Protein AF-A0A8T5LVY0-F1 (afdb_monomer_lite)

Structure (mmCIF, N/CA/C/O backbone):
data_AF-A0A8T5LVY0-F1
#
_entry.id   AF-A0A8T5LVY0-F1
#
loop_
_atom_site.group_PDB
_atom_site.id
_atom_site.type_symbol
_atom_site.label_atom_id
_atom_site.label_alt_id
_atom_site.label_comp_id
_atom_site.label_asym_id
_atom_site.label_entity_id
_atom_site.label_seq_id
_atom_site.pdbx_PDB_ins_code
_atom_site.Cartn_x
_atom_site.Cartn_y
_atom_site.Cartn_z
_atom_site.occupancy
_atom_site.B_iso_or_equiv
_atom_site.auth_seq_id
_atom_site.auth_comp_id
_atom_site.auth_asym_id
_atom_site.auth_atom_id
_atom_site.pdbx_PDB_model_num
ATOM 1 N N . MET A 1 1 ? 8.197 12.091 -23.326 1.00 48.94 1 MET A N 1
ATOM 2 C CA . MET A 1 1 ? 9.365 11.813 -24.187 1.00 48.94 1 MET A CA 1
ATOM 3 C C . MET A 1 1 ? 9.382 10.330 -24.494 1.00 48.94 1 MET A C 1
ATOM 5 O O . MET A 1 1 ? 9.135 9.535 -23.595 1.00 48.94 1 MET A O 1
ATOM 9 N N . VAL A 1 2 ? 9.535 9.962 -25.764 1.00 54.62 2 VAL A N 1
ATOM 10 C CA . VAL A 1 2 ? 9.516 8.562 -26.201 1.00 54.62 2 VAL A CA 1
ATOM 11 C C . VAL A 1 2 ? 10.701 7.846 -25.550 1.00 54.62 2 VAL A C 1
ATOM 13 O O . VAL A 1 2 ? 11.813 8.363 -25.555 1.00 54.62 2 VAL A O 1
ATOM 16 N N . ASN A 1 3 ? 10.465 6.677 -24.950 1.00 76.88 3 ASN A N 1
ATOM 17 C CA . ASN A 1 3 ? 11.538 5.829 -24.436 1.00 76.88 3 ASN A CA 1
ATOM 18 C C . ASN A 1 3 ? 12.373 5.345 -25.629 1.00 76.88 3 ASN A C 1
ATOM 20 O O . ASN A 1 3 ? 12.053 4.323 -26.239 1.00 76.88 3 ASN A O 1
ATOM 24 N N . GLU A 1 4 ? 13.403 6.096 -25.994 1.00 93.38 4 GLU A N 1
ATOM 25 C CA . GLU A 1 4 ? 14.315 5.770 -27.085 1.00 93.38 4 GLU A CA 1
ATOM 26 C C . GLU A 1 4 ? 15.643 5.232 -26.554 1.00 93.38 4 GLU A C 1
ATOM 28 O O . GLU A 1 4 ? 16.028 5.399 -25.388 1.00 93.38 4 GLU A O 1
ATOM 33 N N . ARG A 1 5 ? 16.327 4.505 -27.432 1.00 94.44 5 ARG A N 1
ATOM 34 C CA . ARG A 1 5 ? 17.647 3.937 -27.207 1.00 94.44 5 ARG A CA 1
ATOM 35 C C . ARG A 1 5 ? 18.651 4.624 -28.113 1.00 94.44 5 ARG A C 1
ATOM 37 O O . ARG A 1 5 ? 18.395 4.759 -29.306 1.00 94.44 5 ARG A O 1
ATOM 44 N N . VAL A 1 6 ? 19.794 4.985 -27.547 1.00 96.88 6 VAL A N 1
ATOM 45 C CA . VAL A 1 6 ? 20.856 5.719 -28.233 1.00 96.88 6 VAL A CA 1
ATOM 46 C C . VAL A 1 6 ? 21.990 4.762 -28.583 1.00 96.88 6 VAL A C 1
ATOM 48 O O . VAL A 1 6 ? 22.507 4.042 -27.721 1.00 96.88 6 VAL A O 1
ATOM 51 N N . GLY A 1 7 ? 22.350 4.730 -29.862 1.00 96.31 7 GLY A N 1
ATOM 52 C CA . GLY A 1 7 ? 23.531 4.053 -30.388 1.00 96.31 7 GLY A CA 1
ATOM 53 C C . GLY A 1 7 ? 24.488 5.039 -31.035 1.00 96.31 7 GLY A C 1
ATOM 54 O O . GLY A 1 7 ? 24.095 6.143 -31.384 1.00 96.31 7 GLY A O 1
ATOM 55 N N . PHE A 1 8 ? 25.738 4.636 -31.222 1.00 97.75 8 PHE A N 1
ATOM 56 C CA . PHE A 1 8 ? 26.755 5.456 -31.881 1.00 97.75 8 PHE A CA 1
ATOM 57 C C . PHE A 1 8 ? 26.931 4.997 -33.321 1.00 97.75 8 PHE A C 1
ATOM 59 O O . PHE A 1 8 ? 26.943 3.791 -33.576 1.00 97.75 8 PHE A O 1
ATOM 66 N N . LYS A 1 9 ? 27.071 5.947 -34.250 1.00 97.00 9 LYS A N 1
ATOM 67 C CA . LYS A 1 9 ? 27.267 5.653 -35.679 1.00 97.00 9 LYS A CA 1
ATOM 68 C C . LYS A 1 9 ? 28.563 4.881 -35.943 1.00 97.00 9 LYS A C 1
ATOM 70 O O . LYS A 1 9 ? 28.602 4.096 -36.881 1.00 97.00 9 LYS A O 1
ATOM 75 N N . ASP A 1 10 ? 29.574 5.078 -35.098 1.00 96.25 10 ASP A N 1
ATOM 76 C CA . ASP A 1 10 ? 30.892 4.468 -35.231 1.00 96.25 10 ASP A CA 1
ATOM 77 C C . ASP A 1 10 ? 31.448 3.977 -33.879 1.00 96.25 10 ASP A C 1
ATOM 79 O O . ASP A 1 10 ? 31.100 4.495 -32.810 1.00 96.25 10 ASP A O 1
ATOM 83 N N . ALA A 1 11 ? 32.302 2.948 -33.919 1.00 96.75 11 ALA A N 1
ATOM 84 C CA . ALA A 1 11 ? 32.909 2.359 -32.728 1.00 96.75 11 ALA A CA 1
ATOM 85 C C . ALA A 1 11 ? 33.950 3.281 -32.069 1.00 96.75 11 ALA A C 1
ATOM 87 O O . ALA A 1 11 ? 33.992 3.337 -30.840 1.00 96.75 11 ALA A O 1
ATOM 88 N N . SER A 1 12 ? 34.726 4.031 -32.856 1.00 97.19 12 SER A N 1
ATOM 89 C CA . SER A 1 12 ? 35.713 4.989 -32.345 1.00 97.19 12 SER A CA 1
ATOM 90 C C . SER A 1 12 ? 35.034 6.147 -31.611 1.00 97.19 12 SER A C 1
ATOM 92 O O . SER A 1 12 ? 35.446 6.503 -30.513 1.00 97.19 12 SER A O 1
ATOM 94 N N . VAL A 1 13 ? 33.913 6.655 -32.138 1.00 97.31 13 VAL A N 1
ATOM 95 C CA . VAL A 1 13 ? 33.103 7.694 -31.475 1.00 97.31 13 VAL A CA 1
ATOM 96 C C . VAL A 1 13 ? 32.563 7.189 -30.137 1.00 97.31 13 VAL A C 1
ATOM 98 O O . VAL A 1 13 ? 32.572 7.911 -29.143 1.00 97.31 13 VAL A O 1
ATOM 101 N N . ARG A 1 14 ? 32.088 5.940 -30.092 1.00 97.94 14 ARG A N 1
ATOM 102 C CA . ARG A 1 14 ? 31.602 5.319 -28.853 1.00 97.94 14 ARG A CA 1
ATOM 103 C C . ARG A 1 14 ? 32.710 5.204 -27.809 1.00 97.94 14 ARG A C 1
ATOM 105 O O . ARG A 1 14 ? 32.470 5.460 -26.631 1.00 97.94 14 ARG A O 1
ATOM 112 N N . GLU A 1 15 ? 33.897 4.783 -28.228 1.00 97.50 15 GLU A N 1
ATOM 113 C CA . GLU A 1 15 ? 35.061 4.684 -27.355 1.00 97.50 15 GLU A CA 1
ATOM 114 C C . GLU A 1 15 ? 35.494 6.065 -26.840 1.00 97.50 15 GLU A C 1
ATOM 116 O O . GLU A 1 15 ? 35.649 6.228 -25.626 1.00 97.50 15 GLU A O 1
ATOM 121 N N . ASP A 1 16 ? 35.582 7.071 -27.720 1.00 97.56 16 ASP A N 1
ATOM 122 C CA . ASP A 1 16 ? 35.878 8.463 -27.350 1.00 97.56 16 ASP A CA 1
ATOM 123 C C . ASP A 1 16 ? 34.857 9.003 -26.344 1.00 97.56 16 ASP A C 1
ATOM 125 O O . ASP A 1 16 ? 35.234 9.586 -25.327 1.00 97.56 16 ASP A O 1
ATOM 129 N N . PHE A 1 17 ? 33.566 8.736 -26.561 1.00 97.81 17 PHE A N 1
ATOM 130 C CA . PHE A 1 17 ? 32.496 9.134 -25.648 1.00 97.81 17 PHE A CA 1
ATOM 131 C C . PHE A 1 17 ? 32.722 8.600 -24.230 1.00 97.81 17 PHE A C 1
ATOM 133 O O . PHE A 1 17 ? 32.738 9.371 -23.269 1.00 97.81 17 PHE A O 1
ATOM 140 N N . PHE A 1 18 ? 32.932 7.288 -24.072 1.00 96.94 18 PHE A N 1
ATOM 141 C CA . PHE A 1 18 ? 33.111 6.694 -22.743 1.00 96.94 18 PHE A CA 1
ATOM 142 C C . PHE A 1 18 ? 34.443 7.080 -22.096 1.00 96.94 18 PHE A C 1
ATOM 144 O O . PHE A 1 18 ? 34.485 7.292 -20.882 1.00 96.94 18 PHE A O 1
ATOM 151 N N . ASN A 1 19 ? 35.523 7.186 -22.871 1.00 95.56 19 ASN A N 1
ATOM 152 C CA . ASN A 1 19 ? 36.831 7.582 -22.353 1.00 95.56 19 ASN A CA 1
ATOM 153 C C . ASN A 1 19 ? 36.839 9.050 -21.913 1.00 95.56 19 ASN A C 1
ATOM 155 O O . ASN A 1 19 ? 37.296 9.345 -20.806 1.00 95.56 19 ASN A O 1
ATOM 159 N N . THR A 1 20 ? 36.255 9.946 -22.712 1.00 95.69 20 THR A N 1
ATOM 160 C CA . THR A 1 20 ? 36.099 11.359 -22.349 1.00 95.69 20 THR A CA 1
ATOM 161 C C . THR A 1 20 ? 35.213 11.492 -21.107 1.00 95.69 20 THR A C 1
ATOM 163 O O . THR A 1 20 ? 35.583 12.182 -20.158 1.00 95.69 20 THR A O 1
ATOM 166 N N . ALA A 1 21 ? 34.084 10.773 -21.046 1.00 94.44 21 ALA A N 1
ATOM 167 C CA . ALA A 1 21 ? 33.198 10.806 -19.879 1.00 94.44 21 ALA A CA 1
ATOM 168 C C . ALA A 1 21 ? 33.911 10.335 -18.600 1.00 94.44 21 ALA A C 1
ATOM 170 O O . ALA A 1 21 ? 33.765 10.932 -17.534 1.00 94.44 21 ALA A O 1
ATOM 171 N N . LYS A 1 22 ? 34.727 9.279 -18.704 1.00 94.44 22 LYS A N 1
ATOM 172 C CA . LYS A 1 22 ? 35.540 8.780 -17.591 1.00 94.44 22 LYS A CA 1
ATOM 173 C C . LYS A 1 22 ? 36.557 9.816 -17.118 1.00 94.44 22 LYS A C 1
ATOM 175 O O . LYS A 1 22 ? 36.684 10.020 -15.911 1.00 94.44 22 LYS A O 1
ATOM 180 N N . GLN A 1 23 ? 37.274 10.462 -18.035 1.00 93.06 23 GLN A N 1
ATOM 181 C CA . GLN A 1 23 ? 38.256 11.491 -17.687 1.00 93.06 23 GLN A CA 1
ATOM 182 C C . GLN A 1 23 ? 37.597 12.663 -16.951 1.00 93.06 23 GLN A C 1
ATOM 184 O O . GLN A 1 23 ? 38.072 13.053 -15.886 1.00 93.06 23 GLN A O 1
ATOM 189 N N . LEU A 1 24 ? 36.458 13.146 -17.453 1.00 89.50 24 LEU A N 1
ATOM 190 C CA . LEU A 1 24 ? 35.712 14.253 -16.847 1.00 89.50 24 LEU A CA 1
ATOM 191 C C . LEU A 1 24 ? 35.074 13.891 -15.501 1.00 89.50 24 LEU A C 1
ATOM 193 O O . LEU A 1 24 ? 34.920 14.756 -14.647 1.00 89.50 24 LEU A O 1
ATOM 197 N N . SER A 1 25 ? 34.807 12.608 -15.247 1.00 83.88 25 SER A N 1
ATOM 198 C CA . SER A 1 25 ? 34.397 12.113 -13.923 1.00 83.88 25 SER A CA 1
ATOM 199 C C . SER A 1 25 ? 35.542 12.053 -12.886 1.00 83.88 25 SER A C 1
ATOM 201 O O . SER A 1 25 ? 35.483 11.273 -11.936 1.00 83.88 25 SER A O 1
ATOM 203 N N . GLY A 1 26 ? 36.604 12.848 -13.072 1.00 80.19 26 GLY A N 1
ATOM 204 C CA . GLY A 1 26 ? 37.764 12.937 -12.176 1.00 80.19 26 GLY A CA 1
ATOM 205 C C . GLY A 1 26 ? 38.846 11.883 -12.427 1.00 80.19 26 GLY A C 1
ATOM 206 O O . GLY A 1 26 ? 39.550 11.498 -11.497 1.00 80.19 26 GLY A O 1
ATOM 207 N N . GLY A 1 27 ? 38.945 11.349 -13.652 1.00 69.12 27 GLY A N 1
ATOM 208 C CA . GLY A 1 27 ? 39.929 10.317 -14.018 1.00 69.12 27 GLY A CA 1
ATOM 209 C C . GLY A 1 27 ? 39.764 8.991 -13.266 1.00 69.12 27 GLY A C 1
ATOM 210 O O . GLY A 1 27 ? 40.648 8.132 -13.291 1.00 69.12 27 GLY A O 1
ATOM 211 N N . ALA A 1 28 ? 38.638 8.815 -12.578 1.00 67.75 28 ALA A N 1
ATOM 212 C CA . ALA A 1 28 ? 38.457 7.732 -11.640 1.00 67.75 28 ALA A CA 1
ATOM 213 C C . ALA A 1 28 ? 38.399 6.367 -12.351 1.00 67.75 28 ALA A C 1
ATOM 215 O O . ALA A 1 28 ? 38.004 6.232 -13.516 1.00 67.75 28 ALA A O 1
ATOM 216 N N . ALA A 1 29 ? 38.794 5.308 -11.639 1.00 89.62 29 ALA A N 1
ATOM 217 C CA . ALA A 1 29 ? 38.657 3.941 -12.132 1.00 89.62 29 ALA A CA 1
ATOM 218 C C . ALA A 1 29 ? 37.211 3.681 -12.597 1.00 89.62 29 ALA A C 1
ATOM 220 O O . ALA A 1 29 ? 36.264 4.212 -12.017 1.00 89.62 29 ALA A O 1
ATOM 221 N N . TRP A 1 30 ? 37.004 2.783 -13.571 1.00 91.94 30 TRP A N 1
ATOM 222 C CA . TRP A 1 30 ? 35.665 2.429 -14.084 1.00 91.94 30 TRP A CA 1
ATOM 223 C C . TRP A 1 30 ? 34.658 2.029 -12.988 1.00 91.94 30 TRP A C 1
ATOM 225 O O . TRP A 1 30 ? 33.452 2.024 -13.211 1.00 91.94 30 TRP A O 1
ATOM 235 N N . LYS A 1 31 ? 35.126 1.669 -11.787 1.00 91.94 31 LYS A N 1
ATOM 236 C CA . LYS A 1 31 ? 34.291 1.460 -10.597 1.00 91.94 31 LYS A CA 1
ATOM 237 C C . LYS A 1 31 ? 33.572 2.737 -10.136 1.00 91.94 31 LYS A C 1
ATOM 239 O O . LYS A 1 31 ? 32.383 2.662 -9.853 1.00 91.94 31 LYS A O 1
ATOM 244 N N . ALA A 1 32 ? 34.264 3.869 -10.077 1.00 89.81 32 ALA A N 1
ATOM 245 C CA . ALA A 1 32 ? 33.698 5.145 -9.647 1.00 89.81 32 ALA A CA 1
ATOM 246 C C . ALA A 1 32 ? 32.751 5.725 -10.703 1.00 89.81 32 ALA A C 1
ATOM 248 O O . ALA A 1 32 ? 31.635 6.094 -10.361 1.00 89.81 32 ALA A O 1
ATOM 249 N N . PHE A 1 33 ? 33.133 5.673 -11.986 1.00 92.81 33 PHE A N 1
ATOM 250 C CA . PHE A 1 33 ? 32.250 6.040 -13.102 1.00 92.81 33 PHE A CA 1
ATOM 251 C C . PHE A 1 33 ? 30.903 5.302 -13.019 1.00 92.81 33 PHE A C 1
ATOM 253 O O . PHE A 1 33 ? 29.831 5.893 -13.076 1.00 92.81 33 PHE A O 1
ATOM 260 N N . ARG A 1 34 ? 30.945 3.984 -12.799 1.00 93.88 34 ARG A N 1
ATOM 261 C CA . ARG A 1 34 ? 29.739 3.162 -12.635 1.00 93.88 34 ARG A CA 1
ATOM 262 C C . ARG A 1 34 ? 28.883 3.563 -11.442 1.00 93.88 34 ARG A C 1
ATOM 264 O O . ARG A 1 34 ? 27.663 3.554 -11.567 1.00 93.88 34 ARG A O 1
ATOM 271 N N . ALA A 1 35 ? 29.509 3.874 -10.308 1.00 91.69 35 ALA A N 1
ATOM 272 C CA . ALA A 1 35 ? 28.798 4.327 -9.119 1.00 91.69 35 ALA A CA 1
ATOM 273 C C . ALA A 1 35 ? 28.111 5.678 -9.365 1.00 91.69 35 ALA A C 1
ATOM 275 O O . ALA A 1 35 ? 26.948 5.825 -9.005 1.00 91.69 35 ALA A O 1
ATOM 276 N N . LEU A 1 36 ? 28.794 6.603 -10.049 1.00 93.12 36 LEU A N 1
ATOM 277 C CA . LEU A 1 36 ? 28.279 7.932 -10.377 1.00 93.12 36 LEU A CA 1
ATOM 278 C C . LEU A 1 36 ? 26.995 7.873 -11.218 1.00 93.12 36 LEU A C 1
ATOM 280 O O . LEU A 1 36 ? 26.046 8.591 -10.934 1.00 93.12 36 LEU A O 1
ATOM 284 N N . PHE A 1 37 ? 26.941 6.977 -12.208 1.00 91.69 37 PHE A N 1
ATOM 285 C CA . PHE A 1 37 ? 25.791 6.844 -13.116 1.00 91.69 37 PHE A CA 1
ATOM 286 C C . PHE A 1 37 ? 24.835 5.690 -12.764 1.00 91.69 37 PHE A C 1
ATOM 288 O O . PHE A 1 37 ? 23.939 5.360 -13.543 1.00 91.69 37 PHE A O 1
ATOM 295 N N . GLY A 1 38 ? 25.042 5.006 -11.632 1.00 93.81 38 GLY A N 1
ATOM 296 C CA . GLY A 1 38 ? 24.227 3.850 -11.240 1.00 93.81 38 GLY A CA 1
ATOM 297 C C . GLY A 1 38 ? 24.233 2.701 -12.266 1.00 93.81 38 GLY A C 1
ATOM 298 O O . GLY A 1 38 ? 23.213 2.041 -12.474 1.00 93.81 38 GLY A O 1
ATOM 299 N N . ILE A 1 39 ? 25.363 2.459 -12.946 1.00 94.75 39 ILE A N 1
ATOM 300 C CA . ILE A 1 39 ? 25.488 1.447 -14.011 1.00 94.75 39 ILE A CA 1
ATOM 301 C C . ILE A 1 39 ? 26.217 0.199 -13.491 1.00 94.75 39 ILE A C 1
ATOM 303 O O . ILE A 1 39 ? 27.347 0.258 -13.011 1.00 94.75 39 ILE A O 1
ATOM 307 N N . GLY A 1 40 ? 25.606 -0.980 -13.640 1.00 96.00 40 GLY A N 1
ATOM 308 C CA . GLY A 1 40 ? 26.257 -2.259 -13.319 1.00 96.00 40 GLY A CA 1
ATOM 309 C C . GLY A 1 40 ? 27.495 -2.543 -14.189 1.00 96.00 40 GLY A C 1
ATOM 310 O O . GLY A 1 40 ? 27.576 -2.085 -15.325 1.00 96.00 40 GLY A O 1
ATOM 311 N N . LYS A 1 41 ? 28.458 -3.334 -13.679 1.00 95.56 41 LYS A N 1
ATOM 312 C CA . LYS A 1 41 ? 29.717 -3.667 -14.395 1.00 95.56 41 LYS A CA 1
ATOM 313 C C . LYS A 1 41 ? 29.465 -4.206 -15.803 1.00 95.56 41 LYS A C 1
ATOM 315 O O . LYS A 1 41 ? 29.894 -3.604 -16.779 1.00 95.56 41 LYS A O 1
ATOM 320 N N . SER A 1 42 ? 28.719 -5.305 -15.873 1.00 95.75 42 SER A N 1
ATOM 321 C CA . SER A 1 42 ? 28.399 -6.001 -17.118 1.00 95.75 42 SER A CA 1
ATOM 322 C C . SER A 1 42 ? 27.622 -5.114 -18.083 1.00 95.75 42 SER A C 1
ATOM 324 O O . SER A 1 42 ? 27.820 -5.174 -19.291 1.00 95.75 42 SER A O 1
ATOM 326 N N . GLN A 1 43 ? 26.743 -4.259 -17.559 1.00 95.75 43 GLN A N 1
ATOM 327 C CA . GLN A 1 43 ? 25.959 -3.353 -18.383 1.00 95.75 43 GLN A CA 1
ATOM 328 C C . GLN A 1 43 ? 26.841 -2.287 -19.041 1.00 95.75 43 GLN A C 1
ATOM 330 O O . GLN A 1 43 ? 26.675 -2.030 -20.231 1.00 95.75 43 GLN A O 1
ATOM 335 N N . LEU A 1 44 ? 27.789 -1.707 -18.296 1.00 96.06 44 LEU A N 1
ATOM 336 C CA . LEU A 1 44 ? 28.747 -0.752 -18.850 1.00 96.06 44 LEU A CA 1
ATOM 337 C C . LEU A 1 44 ? 29.623 -1.404 -19.924 1.00 96.06 44 LEU A C 1
ATOM 339 O O . LEU A 1 44 ? 29.724 -0.861 -21.017 1.00 96.06 44 LEU A O 1
ATOM 343 N N . GLU A 1 45 ? 30.185 -2.583 -19.652 1.00 96.44 45 GLU A N 1
ATOM 344 C CA . GLU A 1 45 ? 31.006 -3.320 -20.625 1.00 96.44 45 GLU A CA 1
ATOM 345 C C . GLU A 1 45 ? 30.229 -3.577 -21.923 1.00 96.44 45 GLU A C 1
ATOM 347 O O . GLU A 1 45 ? 30.739 -3.372 -23.023 1.00 96.44 45 GLU A O 1
ATOM 352 N N . ARG A 1 46 ? 28.947 -3.948 -21.821 1.00 96.56 46 ARG A N 1
ATOM 353 C CA . ARG A 1 46 ? 28.096 -4.122 -23.003 1.00 96.56 46 ARG A CA 1
ATOM 354 C C . ARG A 1 46 ? 27.822 -2.814 -23.742 1.00 96.56 46 ARG A C 1
ATOM 356 O O . ARG A 1 46 ? 27.656 -2.872 -24.957 1.00 96.56 46 ARG A O 1
ATOM 363 N N . TYR A 1 47 ? 27.742 -1.672 -23.060 1.00 96.50 47 TYR A N 1
ATOM 364 C CA . TYR A 1 47 ? 27.645 -0.375 -23.733 1.00 96.50 47 TYR A CA 1
ATOM 365 C C . TYR A 1 47 ? 28.943 -0.031 -24.463 1.00 96.50 47 TYR A C 1
ATOM 367 O O . TYR A 1 47 ? 28.900 0.297 -25.644 1.00 96.50 47 TYR A O 1
ATOM 375 N N . GLN A 1 48 ? 30.091 -0.178 -23.803 1.00 96.06 48 GLN A N 1
ATOM 376 C CA . GLN A 1 48 ? 31.407 0.122 -24.377 1.00 96.06 48 GLN A CA 1
ATOM 377 C C . GLN A 1 48 ? 31.719 -0.747 -25.598 1.00 96.06 48 GLN A C 1
ATOM 379 O O . GLN A 1 48 ? 32.227 -0.256 -26.604 1.00 96.06 48 GLN A O 1
ATOM 384 N N . ASN A 1 49 ? 31.317 -2.016 -25.553 1.00 95.94 49 ASN A N 1
ATOM 385 C CA . ASN A 1 49 ? 31.502 -2.958 -26.654 1.00 95.94 49 ASN A CA 1
ATOM 386 C C . ASN A 1 49 ? 30.419 -2.841 -27.742 1.00 95.94 49 ASN A C 1
ATOM 388 O O . ASN A 1 49 ? 30.485 -3.538 -28.750 1.00 95.94 49 ASN A O 1
ATOM 392 N N . GLY A 1 50 ? 29.407 -1.982 -27.566 1.00 93.62 50 GLY A N 1
ATOM 393 C CA . GLY A 1 50 ? 28.303 -1.834 -28.521 1.00 93.62 50 GLY A CA 1
ATOM 394 C C . GLY A 1 50 ? 27.320 -3.004 -28.547 1.00 93.62 50 GLY A C 1
ATOM 395 O O . GLY A 1 50 ? 26.456 -3.067 -29.417 1.00 93.62 50 GLY A O 1
ATOM 396 N N . CYS A 1 51 ? 27.410 -3.922 -27.584 1.00 92.12 51 CYS A N 1
ATOM 397 C CA . CYS A 1 51 ? 26.511 -5.068 -27.451 1.00 92.12 51 CYS A CA 1
ATOM 398 C C . CYS A 1 51 ? 25.098 -4.667 -26.996 1.00 92.12 51 CYS A C 1
ATOM 400 O O . CYS A 1 51 ? 24.177 -5.488 -27.033 1.00 92.12 51 CYS A O 1
ATOM 402 N N . CYS A 1 52 ? 24.915 -3.445 -26.490 1.00 92.12 52 CYS A N 1
ATOM 403 C CA . CYS A 1 52 ? 23.598 -2.863 -26.247 1.00 92.12 52 CYS A CA 1
ATOM 404 C C . CYS A 1 52 ? 23.612 -1.332 -26.355 1.00 92.12 52 CYS A C 1
ATOM 406 O O . CYS A 1 52 ? 24.659 -0.698 -26.269 1.00 92.12 52 CYS A O 1
ATOM 408 N N . LEU A 1 53 ? 22.422 -0.762 -26.541 1.00 95.12 53 LEU A N 1
ATOM 409 C CA . LEU A 1 53 ? 22.192 0.673 -26.704 1.00 95.12 53 LEU A CA 1
ATOM 410 C C . LEU A 1 53 ? 21.872 1.339 -25.355 1.00 95.12 53 LEU A C 1
ATOM 412 O O . LEU A 1 53 ? 21.205 0.737 -24.505 1.00 95.12 53 LEU A O 1
ATOM 416 N N . LEU A 1 54 ? 22.300 2.588 -25.171 1.00 94.88 54 LEU A N 1
ATOM 417 C CA . LEU A 1 54 ? 22.003 3.399 -23.983 1.00 94.88 54 LEU A CA 1
ATOM 418 C C . LEU A 1 54 ? 20.511 3.769 -23.937 1.00 94.88 54 LEU A C 1
ATOM 420 O O . LEU A 1 54 ? 19.851 3.797 -24.971 1.00 94.88 54 LEU A O 1
ATOM 424 N N . SER A 1 55 ? 19.943 4.042 -22.758 1.00 93.56 55 SER A N 1
ATOM 425 C CA . SER A 1 55 ? 18.692 4.823 -22.701 1.00 93.56 55 SER A CA 1
ATOM 426 C C . SER A 1 55 ? 18.992 6.291 -22.998 1.00 93.56 55 SER A C 1
ATOM 428 O O . SER A 1 55 ? 20.084 6.750 -22.670 1.00 93.56 55 SER A O 1
ATOM 430 N N . CYS A 1 56 ? 18.021 7.015 -23.563 1.00 93.69 56 CYS A N 1
ATOM 431 C CA . CYS A 1 56 ? 18.136 8.462 -23.782 1.00 93.69 56 CYS A CA 1
ATOM 432 C C . CYS A 1 56 ? 18.525 9.199 -22.492 1.00 93.69 56 CYS A C 1
ATOM 434 O O . CYS A 1 56 ? 19.537 9.883 -22.463 1.00 93.69 56 CYS A O 1
ATOM 436 N N . GLU A 1 57 ? 17.831 8.905 -21.389 1.00 93.25 57 GLU A N 1
ATOM 437 C CA . GLU A 1 57 ? 18.120 9.472 -20.065 1.00 93.25 57 GLU A CA 1
ATOM 438 C C . GLU A 1 57 ? 19.583 9.269 -19.631 1.00 93.25 57 GLU A C 1
ATOM 440 O O . GLU A 1 57 ? 20.240 10.201 -19.184 1.00 93.25 57 GLU A O 1
ATOM 445 N N . ARG A 1 58 ? 20.134 8.058 -19.798 1.00 94.94 58 ARG A N 1
ATOM 446 C CA . ARG A 1 58 ? 21.533 7.784 -19.427 1.00 94.94 58 ARG A CA 1
ATOM 447 C C . ARG A 1 58 ? 22.513 8.478 -20.356 1.00 94.94 58 ARG A C 1
ATOM 449 O O . ARG A 1 58 ? 23.575 8.898 -19.910 1.00 94.94 58 ARG A O 1
ATOM 456 N N . PHE A 1 59 ? 22.189 8.540 -21.644 1.00 96.56 59 PHE A N 1
ATOM 457 C CA . PHE A 1 59 ? 23.006 9.260 -22.607 1.00 96.56 59 PHE A CA 1
ATOM 458 C C . PHE A 1 59 ? 23.073 10.741 -22.228 1.00 96.56 59 PHE A C 1
ATOM 460 O O . PHE A 1 59 ? 24.173 11.254 -22.083 1.00 96.56 59 PHE A O 1
ATOM 467 N N . GLU A 1 60 ? 21.934 11.379 -21.956 1.00 95.44 60 GLU A N 1
ATOM 468 C CA . GLU A 1 60 ? 21.834 12.779 -21.526 1.00 95.44 60 GLU A CA 1
ATOM 469 C C . GLU A 1 60 ? 22.547 13.043 -20.192 1.00 95.44 60 GLU A C 1
ATOM 471 O O . GLU A 1 60 ? 23.298 14.010 -20.087 1.00 95.44 60 GLU A O 1
ATOM 476 N N . GLN A 1 61 ? 22.390 12.154 -19.204 1.00 94.75 61 GLN A N 1
ATOM 477 C CA . GLN A 1 61 ? 23.093 12.237 -17.916 1.00 94.75 61 GLN A CA 1
ATOM 478 C C . GLN A 1 61 ? 24.614 12.207 -18.071 1.00 94.75 61 GLN A C 1
ATOM 480 O O . GLN A 1 61 ? 25.317 12.914 -17.360 1.00 94.75 61 GLN A O 1
ATOM 485 N N . ILE A 1 62 ? 25.144 11.372 -18.968 1.00 95.88 62 ILE A N 1
ATOM 486 C CA . ILE A 1 62 ? 26.585 11.353 -19.245 1.00 95.88 62 ILE A CA 1
ATOM 487 C C . ILE A 1 62 ? 26.968 12.596 -20.056 1.00 95.88 62 ILE A C 1
ATOM 489 O O . ILE A 1 62 ? 28.000 13.213 -19.797 1.00 95.88 62 ILE A O 1
ATOM 493 N N . LEU A 1 63 ? 26.123 12.982 -21.015 1.00 96.06 63 LEU A N 1
ATOM 494 C CA . LEU A 1 63 ? 26.374 14.086 -21.928 1.00 96.06 63 LEU A CA 1
ATOM 495 C C . LEU A 1 63 ? 26.506 15.431 -21.195 1.00 96.06 63 LEU A C 1
ATOM 497 O O . LEU A 1 63 ? 27.325 16.260 -21.587 1.00 96.06 63 LEU A O 1
ATOM 501 N N . SER A 1 64 ? 25.768 15.624 -20.098 1.00 94.94 64 SER A N 1
ATOM 502 C CA . SER A 1 64 ? 25.797 16.854 -19.297 1.00 94.94 64 SER A CA 1
ATOM 503 C C . SER A 1 64 ? 27.155 17.158 -18.655 1.00 94.94 64 SER A C 1
ATOM 505 O O . SER A 1 64 ? 27.363 18.274 -18.189 1.00 94.94 64 SER A O 1
ATOM 507 N N . PHE A 1 65 ? 28.080 16.192 -18.618 1.00 93.00 65 PHE A N 1
ATOM 508 C CA . PHE A 1 65 ? 29.445 16.404 -18.129 1.00 93.00 65 PHE A CA 1
ATOM 509 C C . PHE A 1 65 ? 30.379 16.996 -19.192 1.00 93.00 65 PHE A C 1
ATOM 511 O O . PHE A 1 65 ? 31.461 17.466 -18.847 1.00 93.00 65 PHE A O 1
ATOM 518 N N . PHE A 1 66 ? 30.002 16.977 -20.473 1.00 95.44 66 PHE A N 1
ATOM 519 C CA . PHE A 1 66 ? 30.838 17.513 -21.546 1.00 95.44 66 PHE A CA 1
ATOM 520 C C . PHE A 1 66 ? 30.652 19.019 -21.743 1.00 95.44 66 PHE A C 1
ATOM 522 O O . PHE A 1 66 ? 29.596 19.578 -21.452 1.00 95.44 66 PHE A O 1
ATOM 529 N N . SER A 1 67 ? 31.663 19.661 -22.336 1.00 96.25 67 SER A N 1
ATOM 530 C CA . SER A 1 67 ? 31.548 21.021 -22.872 1.00 96.25 67 SER A CA 1
ATOM 531 C C . SER A 1 67 ? 30.560 21.079 -24.041 1.00 96.25 67 SER A C 1
ATOM 533 O O . SER A 1 67 ? 30.390 20.089 -24.753 1.00 96.25 67 SER A O 1
ATOM 535 N N . ALA A 1 68 ? 29.963 22.248 -24.295 1.00 96.62 68 ALA A N 1
ATOM 536 C CA . ALA A 1 68 ? 28.966 22.438 -25.357 1.00 96.62 68 ALA A CA 1
ATOM 537 C C . ALA A 1 68 ? 29.424 21.899 -26.729 1.00 96.62 68 ALA A C 1
ATOM 539 O O . ALA A 1 68 ? 28.682 21.183 -27.394 1.00 96.62 68 ALA A O 1
ATOM 540 N N . GLN A 1 69 ? 30.686 22.141 -27.100 1.00 96.75 69 GLN A N 1
ATOM 541 C CA . GLN A 1 69 ? 31.262 21.646 -28.354 1.00 96.75 69 GLN A CA 1
ATOM 542 C C . GLN A 1 69 ? 31.286 20.108 -28.430 1.00 96.75 69 GLN A C 1
ATOM 544 O O . GLN A 1 69 ? 30.968 19.517 -29.462 1.00 96.75 69 GLN A O 1
ATOM 549 N N . LYS A 1 70 ? 31.658 19.435 -27.334 1.00 96.75 70 LYS A N 1
ATOM 550 C CA . LYS A 1 70 ? 31.667 17.966 -27.265 1.00 96.75 70 LYS A CA 1
ATOM 551 C C . LYS A 1 70 ? 30.246 17.402 -27.208 1.00 96.75 70 LYS A C 1
ATOM 553 O O . LYS A 1 70 ? 30.002 16.355 -27.804 1.00 96.75 70 LYS A O 1
ATOM 558 N N . GLN A 1 71 ? 29.311 18.092 -26.549 1.00 97.25 71 GLN A N 1
ATOM 559 C CA . GLN A 1 71 ? 27.899 17.703 -26.548 1.00 97.25 71 GLN A CA 1
ATOM 560 C C . GLN A 1 71 ? 27.341 17.667 -27.974 1.00 97.25 71 GLN A C 1
ATOM 562 O O . GLN A 1 71 ? 26.814 16.636 -28.391 1.00 97.25 71 GLN A O 1
ATOM 567 N N . GLU A 1 72 ? 27.535 18.743 -28.739 1.00 96.75 72 GLU A N 1
ATOM 568 C CA . GLU A 1 72 ? 27.096 18.841 -30.134 1.00 96.75 72 GLU A CA 1
ATOM 569 C C . GLU A 1 72 ? 27.736 17.752 -31.009 1.00 96.75 72 GLU A C 1
ATOM 571 O O . GLU A 1 72 ? 27.045 17.050 -31.752 1.00 96.75 72 GLU A O 1
ATOM 576 N N . HIS A 1 73 ? 29.050 17.542 -30.870 1.00 97.31 73 HIS A N 1
ATOM 577 C CA . HIS A 1 73 ? 29.764 16.492 -31.596 1.00 97.31 73 HIS A CA 1
ATOM 578 C C . HIS A 1 73 ? 29.148 15.101 -31.367 1.00 97.31 73 HIS A C 1
ATOM 580 O O . HIS A 1 73 ? 28.871 14.373 -32.327 1.00 97.31 73 HIS A O 1
ATOM 586 N N . PHE A 1 74 ? 28.905 14.723 -30.108 1.00 97.62 74 PHE A N 1
ATOM 587 C CA . PHE A 1 74 ? 28.345 13.410 -29.794 1.00 97.62 74 PHE A CA 1
ATOM 588 C C . PHE A 1 74 ? 26.871 13.293 -30.186 1.00 97.62 74 PHE A C 1
ATOM 590 O O . PHE A 1 74 ? 26.481 12.247 -30.701 1.00 97.62 74 PHE A O 1
ATOM 597 N N . GLN A 1 75 ? 26.066 14.347 -30.031 1.00 96.44 75 GLN A N 1
ATOM 598 C CA . GLN A 1 75 ? 24.670 14.363 -30.491 1.00 96.44 75 GLN A CA 1
ATOM 599 C C . GLN A 1 75 ? 24.560 14.141 -32.005 1.00 96.44 75 GLN A C 1
ATOM 601 O O . GLN A 1 75 ? 23.732 13.352 -32.460 1.00 96.44 75 GLN A O 1
ATOM 606 N N . ASN A 1 76 ? 25.454 14.742 -32.789 1.00 97.38 76 ASN A N 1
ATOM 607 C CA . ASN A 1 76 ? 25.496 14.543 -34.239 1.00 97.38 76 ASN A CA 1
ATOM 608 C C . ASN A 1 76 ? 26.028 13.157 -34.649 1.00 97.38 76 ASN A C 1
ATOM 610 O O . ASN A 1 76 ? 25.833 12.719 -35.790 1.00 97.38 76 ASN A O 1
ATOM 614 N N . SER A 1 77 ? 26.652 12.427 -33.722 1.00 97.12 77 SER A N 1
ATOM 615 C CA . SER A 1 77 ? 27.311 11.141 -33.977 1.00 97.12 77 SER A CA 1
ATOM 616 C C . SER A 1 77 ? 26.544 9.924 -33.442 1.00 97.12 77 SER A C 1
ATOM 618 O O . SER A 1 77 ? 27.044 8.795 -33.499 1.00 97.12 77 SER A O 1
ATOM 620 N N . VAL A 1 78 ? 25.309 10.120 -32.972 1.00 97.75 78 VAL A N 1
ATOM 621 C CA . VAL A 1 78 ? 24.425 9.045 -32.502 1.00 97.75 78 VAL A CA 1
ATOM 622 C C . VAL A 1 78 ? 23.252 8.778 -33.448 1.00 97.75 78 VAL A C 1
ATOM 624 O O . VAL A 1 78 ? 22.952 9.552 -34.356 1.00 97.75 78 VAL A O 1
ATOM 627 N N . PHE A 1 79 ? 22.598 7.635 -33.258 1.00 96.62 79 PHE A N 1
ATOM 628 C CA . PHE A 1 79 ? 21.317 7.291 -33.866 1.00 96.62 79 PHE A CA 1
ATOM 629 C C . PHE A 1 79 ? 20.345 6.794 -32.795 1.00 96.62 79 PHE A C 1
ATOM 631 O O . PHE A 1 79 ? 20.750 6.229 -31.775 1.00 96.62 79 PHE A O 1
ATOM 638 N N . PHE A 1 80 ? 19.052 6.942 -33.070 1.00 95.44 80 PHE A N 1
ATOM 639 C CA . PHE A 1 80 ? 17.984 6.558 -32.155 1.00 95.44 80 PHE A CA 1
ATOM 640 C C . PHE A 1 80 ? 17.265 5.297 -32.641 1.00 95.44 80 PHE A C 1
ATOM 642 O O . PHE A 1 80 ? 17.111 5.045 -33.841 1.00 95.44 80 PHE A O 1
ATOM 649 N N . LYS A 1 81 ? 16.844 4.464 -31.691 1.00 94.19 81 LYS A N 1
ATOM 650 C CA . LYS A 1 81 ? 15.977 3.300 -31.908 1.00 94.19 81 LYS A CA 1
ATOM 651 C C . LYS A 1 81 ? 14.848 3.316 -30.886 1.00 94.19 81 LYS A C 1
ATOM 653 O O . LYS A 1 81 ? 15.027 3.781 -29.764 1.00 94.19 81 LYS A O 1
ATOM 658 N N . SER A 1 82 ? 13.707 2.730 -31.233 1.00 91.19 82 SER A N 1
ATOM 659 C CA . SER A 1 82 ? 12.617 2.535 -30.277 1.00 91.19 82 SER A CA 1
ATOM 660 C C . SER A 1 82 ? 13.067 1.677 -29.080 1.00 91.19 82 SER A C 1
ATOM 662 O O . SER A 1 82 ? 13.893 0.770 -29.217 1.00 91.19 82 SER A O 1
ATOM 664 N N . SER A 1 83 ? 12.508 1.917 -27.889 1.00 86.31 83 SER A N 1
ATOM 665 C CA . SER A 1 83 ? 12.814 1.138 -26.666 1.00 86.31 83 SER A CA 1
ATOM 666 C C . SER A 1 83 ? 12.647 -0.367 -26.827 1.00 86.31 83 SER A C 1
ATOM 668 O O . SER A 1 83 ? 13.400 -1.133 -26.223 1.00 86.31 83 SER A O 1
ATOM 670 N N . ASN A 1 84 ? 11.686 -0.789 -27.646 1.00 86.19 84 ASN A N 1
ATOM 671 C CA . ASN A 1 84 ? 11.398 -2.189 -27.924 1.00 86.19 84 ASN A CA 1
ATOM 672 C C . ASN A 1 84 ? 12.266 -2.792 -29.043 1.00 86.19 84 ASN A C 1
ATOM 674 O O . ASN A 1 84 ? 12.075 -3.960 -29.370 1.00 86.19 84 ASN A O 1
ATOM 678 N N . TRP A 1 85 ? 13.229 -2.060 -29.619 1.00 86.50 85 TRP A N 1
ATOM 679 C CA . TRP A 1 85 ? 14.026 -2.537 -30.757 1.00 86.50 85 TRP A CA 1
ATOM 680 C C . TRP A 1 85 ? 14.707 -3.887 -30.495 1.00 86.50 85 TRP A C 1
ATOM 682 O O . TRP A 1 85 ? 14.633 -4.785 -31.330 1.00 86.50 85 TRP A O 1
ATOM 692 N N . GLY A 1 86 ? 15.305 -4.070 -29.313 1.00 83.94 86 GLY A N 1
ATOM 693 C CA . GLY A 1 86 ? 15.936 -5.342 -28.941 1.00 83.94 86 GLY A CA 1
ATOM 694 C C . GLY A 1 86 ? 14.938 -6.503 -28.851 1.00 83.94 86 GLY A C 1
ATOM 695 O O . GLY A 1 86 ? 15.251 -7.614 -29.272 1.00 83.94 86 GLY A O 1
ATOM 696 N N . VAL A 1 87 ? 13.716 -6.236 -28.373 1.00 84.12 87 VAL A N 1
ATOM 697 C CA . VAL A 1 87 ? 12.623 -7.223 -28.325 1.00 84.12 87 VAL A CA 1
ATOM 698 C C . VAL A 1 87 ? 12.180 -7.589 -29.740 1.00 84.12 87 VAL A C 1
ATOM 700 O O . VAL A 1 87 ? 12.008 -8.767 -30.038 1.00 84.12 87 VAL A O 1
ATOM 703 N N . VAL A 1 88 ? 12.058 -6.603 -30.633 1.00 86.69 88 VAL A N 1
ATOM 704 C CA . VAL A 1 88 ? 11.713 -6.825 -32.045 1.00 86.69 88 VAL A CA 1
ATOM 705 C C . VAL A 1 88 ? 12.788 -7.655 -32.744 1.00 86.69 88 VAL A C 1
ATOM 707 O O . VAL A 1 88 ? 12.462 -8.618 -33.434 1.00 86.69 88 VAL A O 1
ATOM 710 N N . LEU A 1 89 ? 14.067 -7.320 -32.555 1.00 87.06 89 LEU A N 1
ATOM 711 C CA . LEU A 1 89 ? 15.184 -8.046 -33.161 1.00 87.06 89 LEU A CA 1
ATOM 712 C C . LEU A 1 89 ? 15.255 -9.491 -32.645 1.00 87.06 89 LEU A C 1
ATOM 714 O O . LEU A 1 89 ? 15.381 -10.425 -33.434 1.00 87.06 89 LEU A O 1
ATOM 718 N N . GLY A 1 90 ? 15.118 -9.672 -31.329 1.00 85.88 90 GLY A N 1
ATOM 719 C CA . GLY A 1 90 ? 15.064 -10.989 -30.699 1.00 85.88 90 GLY A CA 1
ATOM 720 C C . GLY A 1 90 ? 13.877 -11.811 -31.195 1.00 85.88 90 GLY A C 1
ATOM 721 O O . GLY A 1 90 ? 14.048 -12.970 -31.553 1.00 85.88 90 GLY A O 1
ATOM 722 N N . GLY A 1 91 ? 12.696 -11.198 -31.304 1.00 87.81 91 GLY A N 1
ATOM 723 C CA . GLY A 1 91 ? 11.502 -11.832 -31.860 1.00 87.81 91 GLY A CA 1
ATOM 724 C C . GLY A 1 91 ? 11.696 -12.277 -33.309 1.00 87.81 91 GLY A C 1
ATOM 725 O O . GLY A 1 91 ? 11.393 -13.421 -33.630 1.00 87.81 91 GLY A O 1
ATOM 726 N N . LYS A 1 92 ? 12.273 -11.419 -34.164 1.00 90.56 92 LYS A N 1
ATOM 727 C CA . LYS A 1 92 ? 12.611 -11.767 -35.555 1.00 90.56 92 LYS A CA 1
ATOM 728 C C . LYS A 1 92 ? 13.590 -12.937 -35.628 1.00 90.56 92 LYS A C 1
ATOM 730 O O . LYS A 1 92 ? 13.362 -13.864 -36.397 1.00 90.56 92 LYS A O 1
ATOM 735 N N . ARG A 1 93 ? 14.645 -12.926 -34.808 1.00 90.44 93 ARG A N 1
ATOM 736 C CA . ARG A 1 93 ? 15.633 -14.013 -34.765 1.00 90.44 93 ARG A CA 1
ATOM 737 C C . ARG A 1 93 ? 15.009 -15.330 -34.305 1.00 90.44 93 ARG A C 1
ATOM 739 O O . ARG A 1 93 ? 15.256 -16.359 -34.919 1.00 90.44 93 ARG A O 1
ATOM 746 N N . THR A 1 94 ? 14.179 -15.304 -33.264 1.00 89.00 94 THR A N 1
ATOM 747 C CA . THR A 1 94 ? 13.455 -16.496 -32.796 1.00 89.00 94 THR A CA 1
ATOM 748 C C . THR A 1 94 ? 12.486 -17.007 -33.856 1.00 89.00 94 THR A C 1
ATOM 750 O O . THR A 1 94 ? 12.426 -18.208 -34.072 1.00 89.00 94 THR A O 1
ATOM 753 N N . ALA A 1 95 ? 11.774 -16.121 -34.556 1.00 92.19 95 ALA A N 1
ATOM 754 C CA . ALA A 1 95 ? 10.882 -16.510 -35.645 1.00 92.19 95 ALA A CA 1
ATOM 755 C C . ALA A 1 95 ? 11.632 -17.161 -36.821 1.00 92.19 95 ALA A C 1
ATOM 757 O O . ALA A 1 95 ? 11.093 -18.058 -37.456 1.00 92.19 95 ALA A O 1
ATOM 758 N N . GLN A 1 96 ? 12.870 -16.734 -37.094 1.00 93.25 96 GLN A N 1
ATOM 759 C CA . GLN A 1 96 ? 13.726 -17.336 -38.121 1.00 93.25 96 GLN A CA 1
ATOM 760 C C . GLN A 1 96 ? 14.292 -18.697 -37.698 1.00 93.25 96 GLN A C 1
ATOM 762 O O . GLN A 1 96 ? 14.304 -19.621 -38.501 1.00 93.25 96 GLN A O 1
ATOM 767 N N . LEU A 1 97 ? 14.775 -18.819 -36.457 1.00 94.12 97 LEU A N 1
ATOM 768 C CA . LEU A 1 97 ? 15.407 -20.050 -35.965 1.00 94.12 97 LEU A CA 1
ATOM 769 C C . LEU A 1 97 ? 14.388 -21.127 -35.565 1.00 94.12 97 LEU A C 1
ATOM 771 O O . LEU A 1 97 ? 14.657 -22.311 -35.734 1.00 94.12 97 LEU A O 1
ATOM 775 N N . TYR A 1 98 ? 13.235 -20.720 -35.028 1.00 95.12 98 TYR A N 1
ATOM 776 C CA . TYR A 1 98 ? 12.234 -21.600 -34.420 1.00 95.12 98 TYR A CA 1
ATOM 777 C C . TYR A 1 98 ? 10.805 -21.160 -34.802 1.00 95.12 98 TYR A C 1
ATOM 779 O O . TYR A 1 98 ? 10.039 -20.711 -33.940 1.00 95.12 98 TYR A O 1
ATOM 787 N N . PRO A 1 99 ? 10.419 -21.248 -36.089 1.00 93.31 99 PRO A N 1
ATOM 788 C CA . PRO A 1 99 ? 9.151 -20.704 -36.584 1.00 93.31 99 PRO A CA 1
ATOM 789 C C . PRO A 1 99 ? 7.919 -21.333 -35.917 1.00 93.31 99 PRO A C 1
ATOM 791 O O . PRO A 1 99 ? 7.010 -20.613 -35.497 1.00 93.31 99 PRO A O 1
ATOM 794 N N . GLU A 1 100 ? 7.904 -22.659 -35.751 1.00 93.75 100 GLU A N 1
ATOM 795 C CA . GLU A 1 100 ? 6.786 -23.380 -35.126 1.00 93.75 100 GLU A CA 1
ATOM 796 C C . GLU A 1 100 ? 6.631 -23.026 -33.643 1.00 93.75 100 GLU A C 1
ATOM 798 O O . GLU A 1 100 ? 5.532 -22.730 -33.165 1.00 93.75 100 GLU A O 1
ATOM 803 N N . GLU A 1 101 ? 7.744 -22.988 -32.904 1.00 90.69 101 GLU A N 1
ATOM 804 C CA . GLU A 1 101 ? 7.729 -22.640 -31.485 1.00 90.69 101 GLU A CA 1
ATOM 805 C C . GLU A 1 101 ? 7.288 -21.185 -31.278 1.00 90.69 101 GLU A C 1
ATOM 807 O O . GLU A 1 101 ? 6.496 -20.886 -30.379 1.00 90.69 101 GLU A O 1
ATOM 812 N N . PHE A 1 102 ? 7.752 -20.276 -32.139 1.00 90.69 102 PHE A N 1
ATOM 813 C CA . PHE A 1 102 ? 7.342 -18.877 -32.120 1.00 90.69 102 PHE A CA 1
ATOM 814 C C . PHE A 1 102 ? 5.832 -18.725 -32.357 1.00 90.69 102 PHE A C 1
ATOM 816 O O . PHE A 1 102 ? 5.165 -18.010 -31.600 1.00 90.69 102 PHE A O 1
ATOM 823 N N . ALA A 1 103 ? 5.277 -19.428 -33.352 1.00 90.69 103 ALA A N 1
ATOM 824 C CA . ALA A 1 103 ? 3.843 -19.429 -33.639 1.00 90.69 103 ALA A CA 1
ATOM 825 C C . ALA A 1 103 ? 3.027 -19.948 -32.444 1.00 90.69 103 ALA A C 1
ATOM 827 O O . ALA A 1 103 ? 2.109 -19.263 -31.985 1.00 90.69 103 ALA A O 1
ATOM 828 N N . LYS A 1 104 ? 3.431 -21.085 -31.861 1.00 92.81 104 LYS A N 1
ATOM 829 C CA . LYS A 1 104 ? 2.782 -21.680 -30.683 1.00 92.81 104 LYS A CA 1
ATOM 830 C C . LYS A 1 104 ? 2.805 -20.747 -29.470 1.00 92.81 104 LYS A C 1
ATOM 832 O O . LYS A 1 104 ? 1.794 -20.572 -28.789 1.00 92.81 104 LYS A O 1
ATOM 837 N N . ARG A 1 105 ? 3.942 -20.096 -29.194 1.00 88.19 105 ARG A N 1
ATOM 838 C CA . ARG A 1 105 ? 4.064 -19.109 -28.104 1.00 88.19 105 ARG A CA 1
ATOM 839 C C . ARG A 1 105 ? 3.136 -17.911 -28.320 1.00 88.19 105 ARG A C 1
ATOM 841 O O . ARG A 1 105 ? 2.520 -17.447 -27.361 1.00 88.19 105 ARG A O 1
ATOM 848 N N . ARG A 1 106 ? 3.007 -17.426 -29.560 1.00 88.31 106 ARG A N 1
ATOM 849 C CA . ARG A 1 106 ? 2.108 -16.313 -29.901 1.00 88.31 106 ARG A CA 1
ATOM 850 C C . ARG A 1 106 ? 0.640 -16.701 -29.740 1.00 88.31 106 ARG A C 1
ATOM 852 O O . ARG A 1 106 ? -0.118 -15.927 -29.163 1.00 88.31 106 ARG A O 1
ATOM 859 N N . GLU A 1 107 ? 0.256 -17.887 -30.201 1.00 91.12 107 GLU A N 1
ATOM 860 C CA . GLU A 1 107 ? -1.102 -18.412 -30.038 1.00 91.12 107 GLU A CA 1
ATOM 861 C C . GLU A 1 107 ? -1.475 -18.533 -28.555 1.00 91.12 107 GLU A C 1
ATOM 863 O O . GLU A 1 107 ? -2.517 -18.034 -28.139 1.00 91.12 107 GLU A O 1
ATOM 868 N N . ASN A 1 108 ? -0.587 -19.096 -27.730 1.00 87.88 108 ASN A N 1
ATOM 869 C CA . ASN A 1 108 ? -0.795 -19.197 -26.283 1.00 87.88 108 ASN A CA 1
ATOM 870 C C . ASN A 1 108 ? -0.893 -17.824 -25.603 1.00 87.88 108 ASN A C 1
ATOM 872 O O . ASN A 1 108 ? -1.710 -17.635 -24.703 1.00 87.88 108 ASN A O 1
ATOM 876 N N . GLY A 1 109 ? -0.079 -16.854 -26.031 1.00 85.31 109 GLY A N 1
ATOM 877 C CA . GLY A 1 109 ? -0.172 -15.474 -25.554 1.00 85.31 109 GLY A CA 1
ATOM 878 C C . GLY A 1 109 ? -1.519 -14.836 -25.897 1.00 85.31 109 GLY A C 1
ATOM 879 O O . GLY A 1 109 ? -2.132 -14.202 -25.044 1.00 85.31 109 GLY A O 1
ATOM 880 N N . LEU A 1 110 ? -2.015 -15.055 -27.118 1.00 85.12 110 LEU A N 1
ATOM 881 C CA . LEU A 1 110 ? -3.325 -14.571 -27.555 1.00 85.12 110 LEU A CA 1
ATOM 882 C C . LEU A 1 110 ? -4.479 -15.264 -26.826 1.00 85.12 110 LEU A C 1
ATOM 884 O O . LEU A 1 110 ? -5.431 -14.583 -26.459 1.00 85.12 110 LEU A O 1
ATOM 888 N N . LYS A 1 111 ? -4.395 -16.579 -26.579 1.00 85.94 111 LYS A N 1
ATOM 889 C CA . LYS A 1 111 ? -5.372 -17.310 -25.753 1.00 85.94 111 LYS A CA 1
ATOM 890 C C . LYS A 1 111 ? -5.443 -16.717 -24.352 1.00 85.94 111 LYS A C 1
ATOM 892 O O . LYS A 1 111 ? -6.518 -16.299 -23.949 1.00 85.94 111 LYS A O 1
ATOM 897 N N . LYS A 1 112 ? -4.296 -16.518 -23.691 1.00 81.62 112 LYS A N 1
ATOM 898 C CA . LYS A 1 112 ? -4.244 -15.835 -22.389 1.00 81.62 112 LYS A CA 1
ATOM 899 C C . LYS A 1 112 ? -4.853 -14.438 -22.429 1.00 81.62 112 LYS A C 1
ATOM 901 O O . LYS A 1 112 ? -5.587 -14.088 -21.523 1.00 81.62 112 L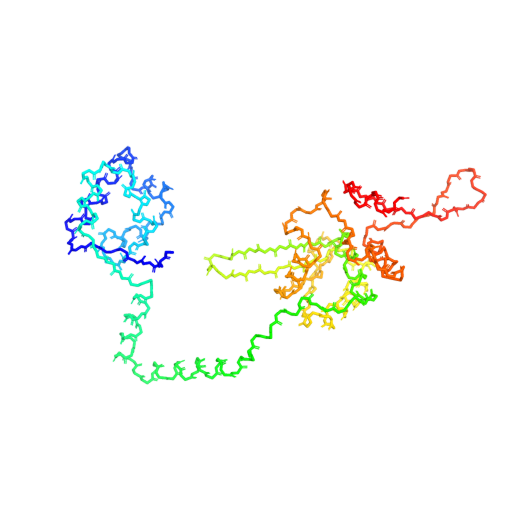YS A O 1
ATOM 906 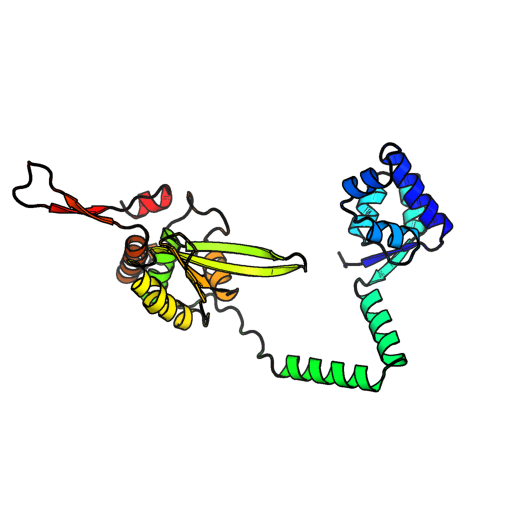N N . ILE A 1 113 ? -4.578 -13.638 -23.460 1.00 77.44 113 ILE A N 1
ATOM 907 C CA . ILE A 1 113 ? -5.168 -12.293 -23.584 1.00 77.44 113 ILE A CA 1
ATOM 908 C C . ILE A 1 113 ? -6.689 -12.355 -23.768 1.00 77.44 113 ILE A C 1
ATOM 910 O O . ILE A 1 113 ? -7.387 -11.505 -23.236 1.00 77.44 113 ILE A O 1
ATOM 914 N N . ARG A 1 114 ? -7.201 -13.344 -24.506 1.00 75.56 114 ARG A N 1
ATOM 915 C CA . ARG A 1 114 ? -8.646 -13.549 -24.698 1.00 75.56 114 ARG A CA 1
ATOM 916 C C . ARG A 1 114 ? -9.338 -14.090 -23.445 1.00 75.56 114 ARG A C 1
ATOM 918 O O . ARG A 1 114 ? -10.494 -13.766 -23.221 1.00 75.56 114 ARG A O 1
ATOM 925 N N . GLU A 1 115 ? -8.643 -14.918 -22.670 1.00 77.62 115 GLU A N 1
ATOM 926 C CA . GLU A 1 115 ? -9.105 -15.469 -21.388 1.00 77.62 115 GLU A CA 1
ATOM 927 C C . GLU A 1 115 ? -9.024 -14.449 -20.247 1.00 77.62 115 GLU A C 1
ATOM 929 O O . GLU A 1 115 ? -9.737 -14.574 -19.254 1.00 77.62 115 GLU A O 1
ATOM 934 N N . LEU A 1 116 ? -8.156 -13.440 -20.368 1.00 71.12 116 LEU A N 1
ATOM 935 C CA . LEU A 1 116 ? -8.154 -12.306 -19.459 1.00 71.12 116 LEU A CA 1
ATOM 936 C C . LEU A 1 116 ? -9.444 -11.523 -19.686 1.00 71.12 116 LEU A C 1
ATOM 938 O O . LEU A 1 116 ? -9.606 -10.858 -20.710 1.00 71.12 116 LEU A O 1
ATOM 942 N N . GLU A 1 117 ? -10.351 -11.577 -18.711 1.00 59.69 117 GLU A N 1
ATOM 943 C CA . GLU A 1 117 ? -11.465 -10.640 -18.684 1.00 59.69 117 GLU A CA 1
ATOM 944 C C . GLU A 1 117 ? -10.906 -9.213 -18.788 1.00 59.69 117 GLU A C 1
ATOM 946 O O . GLU A 1 117 ? -9.902 -8.897 -18.128 1.00 59.69 117 GLU A O 1
ATOM 951 N N . PRO A 1 118 ? -11.511 -8.343 -19.619 1.00 61.75 118 PRO A N 1
ATOM 952 C CA . PRO A 1 118 ? -11.116 -6.946 -19.657 1.00 61.75 118 PRO A CA 1
ATOM 953 C C . PRO A 1 118 ? -11.142 -6.422 -18.224 1.00 61.75 118 PRO A C 1
ATOM 955 O O . PRO A 1 118 ? -12.137 -6.608 -17.521 1.00 61.75 118 PRO A O 1
ATOM 958 N N . MET A 1 119 ? -10.031 -5.823 -17.771 1.00 59.03 119 MET A N 1
ATOM 959 C CA . MET A 1 119 ? -9.955 -5.290 -16.411 1.00 59.03 119 MET A CA 1
ATOM 960 C C . MET A 1 119 ? -11.157 -4.379 -16.204 1.00 59.03 119 MET A C 1
ATOM 962 O O . MET A 1 119 ? -11.256 -3.336 -16.857 1.00 59.03 119 MET A O 1
ATOM 966 N N . LYS A 1 120 ? -12.077 -4.793 -15.323 1.00 64.25 120 LYS A N 1
ATOM 967 C CA . LYS A 1 120 ? -13.233 -3.973 -14.987 1.00 64.25 120 LYS A CA 1
ATOM 968 C C . LYS A 1 120 ? -12.718 -2.597 -14.561 1.00 64.25 120 LYS A C 1
ATOM 970 O O . LYS A 1 120 ? -11.739 -2.531 -13.804 1.00 64.25 120 LYS A O 1
ATOM 975 N N . PRO A 1 121 ? -13.313 -1.508 -15.074 1.00 69.44 121 PRO A N 1
ATOM 976 C CA . PRO A 1 121 ? -12.940 -0.176 -14.640 1.00 69.44 121 PRO A CA 1
ATOM 977 C C . PRO A 1 121 ? -13.042 -0.100 -13.115 1.00 69.44 121 PRO A C 1
ATOM 979 O O . PRO A 1 121 ? -13.931 -0.692 -12.507 1.00 69.44 121 PRO A O 1
ATOM 982 N N . ILE A 1 122 ? -12.079 0.589 -12.501 1.00 77.88 122 ILE A N 1
ATOM 983 C CA . ILE A 1 122 ? -12.049 0.799 -11.053 1.00 77.88 122 ILE A CA 1
ATOM 984 C C . ILE A 1 122 ? -13.293 1.611 -10.687 1.00 77.88 122 ILE A C 1
ATOM 986 O O . ILE A 1 122 ? -13.393 2.791 -11.026 1.00 77.88 122 ILE A O 1
ATOM 990 N N . GLU A 1 123 ? -14.244 0.969 -10.018 1.00 81.81 123 GLU A N 1
ATOM 991 C CA . GLU A 1 123 ? -15.480 1.601 -9.575 1.00 81.81 123 GLU A CA 1
ATOM 992 C C . GLU A 1 123 ? -15.220 2.371 -8.278 1.00 81.81 123 GLU A C 1
ATOM 994 O O . GLU A 1 123 ? -15.258 1.829 -7.176 1.00 81.81 123 GLU A O 1
ATOM 999 N N . LEU A 1 124 ? -14.908 3.661 -8.412 1.00 86.38 124 LEU A N 1
ATOM 1000 C CA . LEU A 1 124 ? -14.622 4.520 -7.259 1.00 86.38 124 LEU A CA 1
ATOM 1001 C C . LEU A 1 124 ? -15.874 4.833 -6.429 1.00 86.38 124 LEU A C 1
ATOM 1003 O O . LEU A 1 124 ? -15.762 5.119 -5.238 1.00 86.38 124 LEU A O 1
ATOM 1007 N N . ASN A 1 125 ? -17.059 4.742 -7.032 1.00 86.75 125 ASN A N 1
ATOM 1008 C CA . ASN A 1 125 ? -18.310 5.261 -6.481 1.00 86.75 125 ASN A CA 1
ATOM 1009 C C . ASN A 1 125 ? -19.204 4.172 -5.868 1.00 86.75 125 ASN A C 1
ATOM 1011 O O . ASN A 1 125 ? -20.424 4.240 -5.982 1.00 86.75 125 ASN A O 1
ATOM 1015 N N . ILE A 1 126 ? -18.616 3.179 -5.193 1.00 91.56 126 ILE A N 1
ATOM 1016 C CA . ILE A 1 126 ? -19.399 2.230 -4.386 1.00 91.56 126 ILE A CA 1
ATOM 1017 C C . ILE A 1 126 ? -20.252 2.992 -3.345 1.00 91.56 126 ILE A C 1
ATOM 1019 O O . ILE A 1 126 ? -19.715 3.856 -2.648 1.00 91.56 126 ILE A O 1
ATOM 1023 N N . PRO A 1 127 ? -21.564 2.747 -3.209 1.00 95.44 127 PRO A N 1
ATOM 1024 C CA . PRO A 1 127 ? -22.379 3.477 -2.239 1.00 95.44 127 PRO A CA 1
ATOM 1025 C C . PRO A 1 127 ? -21.858 3.325 -0.805 1.00 95.44 127 PRO A C 1
ATOM 1027 O O . PRO A 1 127 ? -21.336 2.268 -0.436 1.00 95.44 127 PRO A O 1
ATOM 1030 N N . LEU A 1 128 ? -22.017 4.369 0.019 1.00 97.38 128 LEU A N 1
ATOM 1031 C CA . LEU A 1 128 ? -21.757 4.238 1.451 1.00 97.38 128 LEU A CA 1
ATOM 1032 C C . LEU A 1 128 ? -22.675 3.161 2.037 1.00 97.38 128 LEU A C 1
ATOM 1034 O O . LEU A 1 128 ? -23.890 3.159 1.837 1.00 97.38 128 LEU A O 1
ATOM 1038 N N . SER A 1 129 ? -22.069 2.241 2.772 1.00 98.25 129 SER A N 1
ATOM 1039 C CA . SER A 1 129 ? -22.738 1.166 3.492 1.00 98.25 129 SER A CA 1
ATOM 1040 C C . SER A 1 129 ? -22.129 1.059 4.885 1.00 98.25 129 SER A C 1
ATOM 1042 O O . SER A 1 129 ? -21.019 1.534 5.120 1.00 98.25 129 SER A O 1
ATOM 1044 N N . VAL A 1 130 ? -22.855 0.438 5.815 1.00 98.56 130 VAL A N 1
ATOM 1045 C CA . VAL A 1 130 ? -22.354 0.195 7.178 1.00 98.56 130 VAL A CA 1
ATOM 1046 C C . VAL A 1 130 ? -21.040 -0.591 7.132 1.00 98.56 130 VAL A C 1
ATOM 1048 O O . VAL A 1 130 ? -20.081 -0.194 7.786 1.00 98.56 130 VAL A O 1
ATOM 1051 N N . ASP A 1 131 ? -20.968 -1.619 6.287 1.00 98.44 131 ASP A N 1
ATOM 1052 C CA . ASP A 1 131 ? -19.779 -2.457 6.115 1.00 98.44 131 ASP A CA 1
ATOM 1053 C C . ASP A 1 131 ? -18.592 -1.674 5.548 1.00 98.44 131 ASP A C 1
ATOM 1055 O O . ASP A 1 131 ? -17.470 -1.800 6.038 1.00 98.44 131 ASP A O 1
ATOM 1059 N N . LEU A 1 132 ? -18.826 -0.821 4.541 1.00 98.12 132 LEU A N 1
ATOM 1060 C CA . LEU A 1 132 ? -17.773 0.037 3.998 1.00 98.12 132 LEU A CA 1
ATOM 1061 C C . LEU A 1 132 ? -17.258 0.987 5.077 1.00 98.12 132 LEU A C 1
ATOM 1063 O O . LEU A 1 132 ? -16.055 1.084 5.282 1.00 98.12 132 LEU A O 1
ATOM 1067 N N . CYS A 1 133 ? -18.156 1.664 5.787 1.00 98.62 133 CYS A N 1
ATOM 1068 C CA . CYS A 1 133 ? -17.792 2.616 6.828 1.00 98.62 133 CYS A CA 1
ATOM 1069 C C . CYS A 1 133 ? -17.029 1.954 7.982 1.00 98.62 133 CYS A C 1
ATOM 1071 O O . CYS A 1 133 ? -16.040 2.526 8.440 1.00 98.62 133 CYS A O 1
ATOM 1073 N N . GLU A 1 134 ? -17.427 0.754 8.407 1.00 98.69 134 GLU A N 1
ATOM 1074 C CA . GLU A 1 134 ? -16.692 -0.051 9.389 1.00 98.69 134 GLU A CA 1
ATOM 1075 C C . GLU A 1 134 ? -15.304 -0.442 8.879 1.00 98.69 134 GLU A C 1
ATOM 1077 O O . GLU A 1 134 ? -14.315 -0.229 9.577 1.00 98.69 134 GLU A O 1
ATOM 1082 N N . PHE A 1 135 ? -15.199 -0.925 7.638 1.00 98.50 135 PHE A N 1
ATOM 1083 C CA . PHE A 1 135 ? -13.912 -1.257 7.031 1.00 98.50 135 PHE A CA 1
ATOM 1084 C C . PHE A 1 135 ? -12.984 -0.038 6.960 1.00 98.50 135 PHE A C 1
ATOM 1086 O O . PHE A 1 135 ? -11.801 -0.139 7.278 1.00 98.50 135 PHE A O 1
ATOM 1093 N N . ILE A 1 136 ? -13.512 1.131 6.580 1.00 98.38 136 ILE A N 1
ATOM 1094 C CA . ILE A 1 136 ? -12.767 2.397 6.591 1.00 98.38 136 ILE A CA 1
ATOM 1095 C C . ILE A 1 136 ? -12.318 2.750 8.012 1.00 98.38 136 ILE A C 1
ATOM 1097 O O . ILE A 1 136 ? -11.182 3.182 8.188 1.00 98.38 136 ILE A O 1
ATOM 1101 N N . GLY A 1 137 ? -13.160 2.517 9.020 1.00 98.31 137 GLY A N 1
ATOM 1102 C CA . GLY A 1 137 ? -12.803 2.690 10.426 1.00 98.31 137 GLY A CA 1
ATOM 1103 C C . GLY A 1 137 ? -11.644 1.798 10.863 1.00 98.31 137 GLY A C 1
ATOM 1104 O O . GLY A 1 137 ? -10.658 2.292 11.402 1.00 98.31 137 GLY A O 1
ATOM 1105 N N . ALA A 1 138 ? -11.709 0.508 10.540 1.00 98.25 138 ALA A N 1
ATOM 1106 C CA . ALA A 1 138 ? -10.626 -0.428 10.827 1.00 98.25 138 ALA A CA 1
ATOM 1107 C C . ALA A 1 138 ? -9.333 -0.036 10.098 1.00 98.25 138 ALA A C 1
ATOM 1109 O O . ALA A 1 138 ? -8.236 -0.128 10.646 1.00 98.25 138 ALA A O 1
ATOM 1110 N N . VAL A 1 139 ? -9.449 0.461 8.858 1.00 97.62 139 VAL A N 1
ATOM 1111 C CA . VAL A 1 139 ? -8.303 1.027 8.149 1.00 97.62 139 VAL A CA 1
ATOM 1112 C C . VAL A 1 139 ? -7.767 2.234 8.904 1.00 97.62 139 VAL A C 1
ATOM 1114 O O . VAL A 1 139 ? -6.556 2.313 9.032 1.00 97.62 139 VAL A O 1
ATOM 1117 N N . ILE A 1 140 ? -8.590 3.161 9.399 1.00 97.75 140 ILE A N 1
ATOM 1118 C CA . ILE A 1 140 ? -8.125 4.348 10.137 1.00 97.75 140 ILE A CA 1
ATOM 1119 C C . ILE A 1 140 ? -7.254 3.964 11.333 1.00 97.75 140 ILE A C 1
ATOM 1121 O O . ILE A 1 140 ? -6.192 4.572 11.471 1.00 97.75 140 ILE A O 1
ATOM 1125 N N . GLY A 1 141 ? -7.663 2.961 12.115 1.00 96.19 141 GLY A N 1
ATOM 1126 C CA . GLY A 1 141 ? -6.888 2.502 13.265 1.00 96.19 141 GLY A CA 1
ATOM 1127 C C . GLY A 1 141 ? -5.626 1.735 12.862 1.00 96.19 141 GLY A C 1
ATOM 1128 O O . GLY A 1 141 ? -4.542 2.305 12.756 1.00 96.19 141 GLY A O 1
ATOM 1129 N N . ASP A 1 142 ? -5.779 0.460 12.499 1.00 95.31 142 ASP A N 1
ATOM 1130 C CA . ASP A 1 142 ? -4.645 -0.458 12.278 1.00 95.31 142 ASP A CA 1
ATOM 1131 C C . ASP A 1 142 ? -4.249 -0.687 10.809 1.00 95.31 142 ASP A C 1
ATOM 1133 O O . ASP A 1 142 ? -3.381 -1.510 10.478 1.00 95.31 142 ASP A O 1
ATOM 1137 N N . GLY A 1 143 ? -4.895 0.008 9.873 1.00 95.19 143 GLY A N 1
ATOM 1138 C CA . GLY A 1 143 ? -4.604 -0.153 8.454 1.00 95.19 143 GLY A CA 1
ATOM 1139 C C . GLY A 1 143 ? -3.245 0.422 8.047 1.00 95.19 143 GLY A C 1
ATOM 1140 O O . GLY A 1 143 ? -2.808 1.470 8.508 1.00 95.19 143 GLY A O 1
ATOM 1141 N N . CYS A 1 144 ? -2.619 -0.164 7.040 1.00 95.69 144 CYS A N 1
ATOM 1142 C CA . CYS A 1 144 ? -1.503 0.423 6.313 1.00 95.69 144 CYS A CA 1
ATOM 1143 C C . CYS A 1 144 ? -1.760 0.287 4.815 1.00 95.69 144 CYS A C 1
ATOM 1145 O O . CYS A 1 144 ? -2.243 -0.746 4.347 1.00 95.69 144 CYS A O 1
ATOM 1147 N N . ILE A 1 145 ? -1.475 1.353 4.072 1.00 95.38 145 ILE A N 1
ATOM 1148 C CA . ILE A 1 145 ? -1.708 1.446 2.633 1.00 95.38 145 ILE A CA 1
ATOM 1149 C C . ILE A 1 145 ? -0.360 1.753 1.996 1.00 95.38 145 ILE A C 1
ATOM 1151 O O . ILE A 1 145 ? 0.249 2.766 2.325 1.00 95.38 145 ILE A O 1
ATOM 1155 N N . ASP A 1 146 ? 0.105 0.899 1.093 1.00 93.94 146 ASP A N 1
ATOM 1156 C CA . ASP A 1 146 ? 1.392 1.072 0.423 1.00 93.94 146 ASP A CA 1
ATOM 1157 C C . ASP A 1 146 ? 1.282 0.777 -1.075 1.00 93.94 146 ASP A C 1
ATOM 1159 O O . ASP A 1 146 ? 0.509 -0.081 -1.508 1.00 93.94 146 ASP A O 1
ATOM 1163 N N . GLY A 1 147 ? 2.044 1.522 -1.869 1.00 90.31 147 GLY A N 1
ATOM 1164 C CA . GLY A 1 147 ? 2.075 1.415 -3.319 1.00 90.31 147 GLY A CA 1
ATOM 1165 C C . GLY A 1 147 ? 3.485 1.671 -3.830 1.00 90.31 147 GLY A C 1
ATOM 1166 O O . GLY A 1 147 ? 3.969 2.796 -3.743 1.00 90.31 147 GLY A O 1
ATOM 1167 N N . HIS A 1 148 ? 4.140 0.652 -4.384 1.00 86.69 148 HIS A N 1
ATOM 1168 C CA . HIS A 1 148 ? 5.520 0.764 -4.861 1.00 86.69 148 HIS A CA 1
ATOM 1169 C C . HIS A 1 148 ? 5.756 -0.023 -6.154 1.00 86.69 148 HIS A C 1
ATOM 1171 O O . HIS A 1 148 ? 4.972 -0.893 -6.535 1.00 86.69 148 HIS A O 1
ATOM 1177 N N . LEU A 1 149 ? 6.842 0.301 -6.859 1.00 81.81 149 LEU A N 1
ATOM 1178 C CA . LEU A 1 149 ? 7.311 -0.471 -8.009 1.00 81.81 149 LEU A CA 1
ATOM 1179 C C . LEU A 1 149 ? 8.336 -1.505 -7.541 1.00 81.81 149 LEU A C 1
ATOM 1181 O O . LEU A 1 149 ? 9.232 -1.179 -6.762 1.00 81.81 149 LEU A O 1
ATOM 1185 N N . ASP A 1 150 ? 8.236 -2.740 -8.027 1.00 78.50 150 ASP A N 1
ATOM 1186 C CA . ASP A 1 150 ? 9.298 -3.722 -7.809 1.00 78.50 150 ASP A CA 1
ATOM 1187 C C . ASP A 1 150 ? 10.518 -3.467 -8.714 1.00 78.50 150 ASP A C 1
ATOM 1189 O O . ASP A 1 150 ? 10.541 -2.577 -9.568 1.00 78.50 150 ASP A O 1
ATOM 1193 N N . LYS A 1 151 ? 11.554 -4.300 -8.549 1.00 74.31 151 LYS A N 1
ATOM 1194 C CA . LYS A 1 151 ? 12.792 -4.255 -9.349 1.00 74.31 151 LYS A CA 1
ATOM 1195 C C . LYS A 1 151 ? 12.559 -4.442 -10.855 1.00 74.31 151 LYS A C 1
ATOM 1197 O O . LYS A 1 151 ? 13.426 -4.078 -11.643 1.00 74.31 151 LYS A O 1
ATOM 1202 N N . ASN A 1 152 ? 11.417 -5.010 -11.240 1.00 77.88 152 ASN A N 1
ATOM 1203 C CA . ASN A 1 152 ? 11.003 -5.240 -12.620 1.00 77.88 152 ASN A CA 1
ATOM 1204 C C . ASN A 1 152 ? 9.995 -4.180 -13.101 1.00 77.88 152 ASN A C 1
ATOM 1206 O O . ASN A 1 152 ? 9.394 -4.351 -14.160 1.00 77.88 152 ASN A O 1
ATOM 1210 N N . SER A 1 153 ? 9.807 -3.098 -12.336 1.00 76.50 153 SER A N 1
ATOM 1211 C CA . SER A 1 153 ? 8.852 -2.022 -12.608 1.00 76.50 153 SER A CA 1
ATOM 1212 C C . SER A 1 153 ? 7.381 -2.454 -12.609 1.00 76.50 153 SER A C 1
ATOM 1214 O O . SER A 1 153 ? 6.539 -1.740 -13.154 1.00 76.50 153 SER A O 1
ATOM 1216 N N . ASN A 1 154 ? 7.035 -3.576 -11.971 1.00 76.88 154 ASN A N 1
ATOM 1217 C CA . ASN A 1 154 ? 5.634 -3.918 -11.735 1.00 76.88 154 ASN A CA 1
ATOM 1218 C C . ASN A 1 154 ? 5.104 -3.118 -10.545 1.00 76.88 154 ASN A C 1
ATOM 1220 O O . ASN A 1 154 ? 5.767 -3.025 -9.513 1.00 76.88 154 ASN A O 1
ATOM 1224 N N . SER A 1 155 ? 3.901 -2.562 -10.674 1.00 84.19 155 SER A N 1
ATOM 1225 C CA . SER A 1 155 ? 3.233 -1.861 -9.577 1.00 84.19 155 SER A CA 1
ATOM 1226 C C . SER A 1 155 ? 2.605 -2.841 -8.597 1.00 84.19 155 SER A C 1
ATOM 1228 O O . SER A 1 155 ? 1.769 -3.660 -8.978 1.00 84.19 155 SER A O 1
ATOM 1230 N N . HIS A 1 156 ? 2.972 -2.704 -7.329 1.00 88.50 156 HIS A N 1
ATOM 1231 C CA . HIS A 1 156 ? 2.405 -3.445 -6.215 1.00 88.50 156 HIS A CA 1
ATOM 1232 C C . HIS A 1 156 ? 1.571 -2.506 -5.357 1.00 88.50 156 HIS A C 1
ATOM 1234 O O . HIS A 1 156 ? 2.029 -1.431 -4.981 1.00 88.50 156 HIS A O 1
ATOM 1240 N N . TYR A 1 157 ? 0.336 -2.916 -5.075 1.00 93.62 157 TYR A N 1
ATOM 1241 C CA . TYR A 1 157 ? -0.611 -2.166 -4.257 1.00 93.62 157 TYR A CA 1
ATOM 1242 C C . TYR A 1 157 ? -1.033 -3.036 -3.086 1.00 93.62 157 TYR A C 1
ATOM 1244 O O . TYR A 1 157 ? -1.586 -4.125 -3.272 1.00 93.62 157 TYR A O 1
ATOM 1252 N N . HIS A 1 158 ? -0.760 -2.547 -1.887 1.00 94.25 158 HIS A N 1
ATOM 1253 C CA . HIS A 1 158 ? -0.977 -3.260 -0.648 1.00 94.25 158 HIS A CA 1
ATOM 1254 C C . HIS A 1 158 ? -1.892 -2.455 0.260 1.00 94.25 158 HIS A C 1
ATOM 1256 O O . HIS A 1 158 ? -1.721 -1.255 0.467 1.00 94.25 158 HIS A O 1
ATOM 1262 N N . THR A 1 159 ? -2.849 -3.147 0.853 1.00 96.56 159 THR A N 1
ATOM 1263 C CA . THR A 1 159 ? -3.571 -2.655 2.019 1.00 96.56 159 THR A CA 1
ATOM 1264 C C . THR A 1 159 ? -3.568 -3.769 3.039 1.00 96.56 159 THR A C 1
ATOM 1266 O O . THR A 1 159 ? -3.951 -4.889 2.709 1.00 96.56 159 THR A O 1
ATOM 1269 N N . PHE A 1 160 ? -3.099 -3.513 4.251 1.00 96.19 160 PHE A N 1
ATOM 1270 C CA . PHE A 1 160 ? -3.081 -4.534 5.287 1.00 96.19 160 PHE A CA 1
ATOM 1271 C C . PHE A 1 160 ? -3.505 -3.987 6.640 1.00 96.19 160 PHE A C 1
ATOM 1273 O O . PHE A 1 160 ? -3.188 -2.850 6.962 1.00 96.19 160 PHE A O 1
ATOM 1280 N N . LEU A 1 161 ? -4.206 -4.807 7.416 1.00 97.31 161 LEU A N 1
ATOM 1281 C CA . LEU A 1 161 ? -4.578 -4.534 8.804 1.00 97.31 161 LEU A CA 1
ATOM 1282 C C . LEU A 1 161 ? -3.831 -5.515 9.699 1.00 97.31 161 LEU A C 1
ATOM 1284 O O . LEU A 1 161 ? -3.776 -6.706 9.382 1.00 97.31 161 LEU A O 1
ATOM 1288 N N . THR A 1 162 ? -3.226 -5.025 10.775 1.00 96.69 162 THR A N 1
ATOM 1289 C CA . THR A 1 162 ? -2.522 -5.862 11.759 1.00 96.69 162 THR A CA 1
ATOM 1290 C C . THR A 1 162 ? -3.354 -5.937 13.034 1.00 96.69 162 THR A C 1
ATOM 1292 O O . THR A 1 162 ? -4.017 -4.972 13.358 1.00 96.69 162 THR A O 1
ATOM 1295 N N . GLY A 1 163 ? -3.318 -7.062 13.744 1.00 96.69 163 GLY A N 1
ATOM 1296 C CA . GLY A 1 163 ? -3.956 -7.199 15.058 1.00 96.69 163 GLY A CA 1
ATOM 1297 C C . GLY A 1 163 ? -3.368 -8.360 15.855 1.00 96.69 163 GLY A C 1
ATOM 1298 O O . GLY A 1 163 ? -2.501 -9.092 15.356 1.00 96.69 163 GLY A O 1
ATOM 1299 N N . ASP A 1 164 ? -3.821 -8.541 17.091 1.00 96.62 164 ASP A N 1
ATOM 1300 C CA . ASP A 1 164 ? -3.490 -9.676 17.946 1.00 96.62 164 ASP A CA 1
ATOM 1301 C C . ASP A 1 164 ? -4.035 -10.974 17.341 1.00 96.62 164 ASP A C 1
ATOM 1303 O O . ASP A 1 164 ? -5.208 -11.106 16.993 1.00 96.62 164 ASP A O 1
ATOM 1307 N N . SER A 1 165 ? -3.174 -11.985 17.238 1.00 96.69 165 SER A N 1
ATOM 1308 C CA . SER A 1 165 ? -3.535 -13.250 16.586 1.00 96.69 165 SER A CA 1
ATOM 1309 C C . SER A 1 165 ? -4.559 -14.097 17.350 1.00 96.69 165 SER A C 1
ATOM 1311 O O . SER A 1 165 ? -4.985 -15.126 16.829 1.00 96.69 165 SER A O 1
ATOM 1313 N N . LEU A 1 166 ? -4.904 -13.735 18.589 1.00 95.50 166 LEU A N 1
ATOM 1314 C CA . LEU A 1 166 ? -5.917 -14.420 19.390 1.00 95.50 166 LEU A CA 1
ATOM 1315 C C . LEU A 1 166 ? -7.163 -13.551 19.581 1.00 95.50 166 LEU A C 1
ATOM 1317 O O . LEU A 1 166 ? -8.264 -14.048 19.362 1.00 95.50 166 LEU A O 1
ATOM 1321 N N . LEU A 1 167 ? -6.995 -12.290 19.994 1.00 95.00 167 LEU A N 1
ATOM 1322 C CA . LEU A 1 167 ? -8.117 -11.401 20.321 1.00 95.00 167 LEU A CA 1
ATOM 1323 C C . LEU A 1 167 ? -8.828 -10.895 19.061 1.00 95.00 167 LEU A C 1
ATOM 1325 O O . LEU A 1 167 ? -10.053 -10.949 18.994 1.00 95.00 167 LEU A O 1
ATOM 1329 N N . ASP A 1 168 ? -8.065 -10.534 18.029 1.00 96.25 168 ASP A N 1
ATOM 1330 C CA . ASP A 1 168 ? -8.615 -9.873 16.838 1.00 96.25 168 ASP A CA 1
ATOM 1331 C C . ASP A 1 168 ? -8.867 -10.858 15.696 1.00 96.25 168 ASP A C 1
ATOM 1333 O O . ASP A 1 168 ? -9.356 -10.493 14.626 1.00 96.25 168 ASP A O 1
ATOM 1337 N N . ASN A 1 169 ? -8.557 -12.141 15.906 1.00 95.81 169 ASN A N 1
ATOM 1338 C CA . ASN A 1 169 ? -8.582 -13.134 14.841 1.00 95.81 169 ASN A CA 1
ATOM 1339 C C . ASN A 1 169 ? -9.948 -13.265 14.185 1.00 95.81 169 ASN A C 1
ATOM 1341 O O . ASN A 1 169 ? -10.033 -13.212 12.964 1.00 95.81 169 ASN A O 1
ATOM 1345 N N . ASN A 1 170 ? -11.025 -13.390 14.957 1.00 97.38 170 ASN A N 1
ATOM 1346 C CA . ASN A 1 170 ? -12.358 -13.518 14.370 1.00 97.38 170 ASN A CA 1
ATOM 1347 C C . ASN A 1 170 ? -12.763 -12.249 13.595 1.00 97.38 170 ASN A C 1
ATOM 1349 O O . ASN A 1 170 ? -13.259 -12.337 12.470 1.00 97.38 170 ASN A O 1
ATOM 1353 N N . TYR A 1 171 ? -12.488 -11.076 14.167 1.00 97.69 171 TYR A N 1
ATOM 1354 C CA . TYR A 1 171 ? -12.795 -9.791 13.545 1.00 97.69 171 TYR A CA 1
ATOM 1355 C C . TYR A 1 171 ? -12.032 -9.599 12.224 1.00 97.69 171 TYR A C 1
ATOM 1357 O O . TYR A 1 171 ? -12.633 -9.310 11.191 1.00 97.69 171 TYR A O 1
ATOM 1365 N N . LEU A 1 172 ? -10.723 -9.864 12.201 1.00 97.38 172 LEU A N 1
ATOM 1366 C CA . LEU A 1 172 ? -9.911 -9.721 10.992 1.00 97.38 172 LEU A CA 1
ATOM 1367 C C . LEU A 1 172 ? -10.161 -10.848 9.973 1.00 97.38 172 LEU A C 1
ATOM 1369 O O . LEU A 1 172 ? -10.396 -10.584 8.792 1.00 97.38 172 LEU A O 1
ATOM 1373 N N . SER A 1 173 ? -10.089 -12.114 10.395 1.00 96.44 173 SER A N 1
ATOM 1374 C CA . SER A 1 173 ? -10.088 -13.265 9.476 1.00 96.44 173 SER A CA 1
ATOM 1375 C C . SER A 1 173 ? -11.452 -13.598 8.883 1.00 96.44 173 SER A C 1
ATOM 1377 O O . SER A 1 173 ? -11.504 -14.029 7.727 1.00 96.44 173 SER A O 1
ATOM 1379 N N . ASN A 1 174 ? -12.531 -13.375 9.638 1.00 96.31 174 ASN A N 1
ATOM 1380 C CA . ASN A 1 174 ? -13.889 -13.694 9.210 1.00 96.31 174 ASN A CA 1
ATOM 1381 C C . ASN A 1 174 ? -14.639 -12.421 8.821 1.00 96.31 174 ASN A C 1
ATOM 1383 O O . ASN A 1 174 ? -15.025 -12.284 7.661 1.00 96.31 174 ASN A O 1
ATOM 1387 N N . HIS A 1 175 ? -14.785 -11.468 9.746 1.00 97.88 175 HIS A N 1
ATOM 1388 C CA . HIS A 1 175 ? -15.636 -10.293 9.537 1.00 97.88 175 HIS A CA 1
ATOM 1389 C C . HIS A 1 175 ? -15.075 -9.331 8.477 1.00 97.88 175 HIS A C 1
ATOM 1391 O O . HIS A 1 175 ? -15.611 -9.273 7.369 1.00 97.88 175 HIS A O 1
ATOM 1397 N N . LEU A 1 176 ? -13.939 -8.666 8.725 1.00 97.69 176 LEU A N 1
ATOM 1398 C CA . LEU A 1 176 ? -13.346 -7.722 7.760 1.00 97.69 176 LEU A CA 1
ATOM 1399 C C . LEU A 1 176 ? -12.920 -8.389 6.446 1.00 97.69 176 LEU A C 1
ATOM 1401 O O . LEU A 1 176 ? -12.989 -7.778 5.378 1.00 97.69 176 LEU A O 1
ATOM 1405 N N . SER A 1 177 ? -12.492 -9.651 6.503 1.00 96.81 177 SER A N 1
ATOM 1406 C CA . SER A 1 177 ? -12.194 -10.457 5.315 1.00 96.81 177 SER A CA 1
ATOM 1407 C C . SER A 1 177 ? -13.428 -10.647 4.429 1.00 96.81 177 SER A C 1
ATOM 1409 O O . SER A 1 177 ? -13.330 -10.505 3.208 1.00 96.81 177 SER A O 1
ATOM 1411 N N . SER A 1 178 ? -14.595 -10.931 5.022 1.00 97.06 178 SER A N 1
ATOM 1412 C CA . SER A 1 178 ? -15.855 -11.078 4.284 1.00 97.06 178 SER A CA 1
ATOM 1413 C C . SER A 1 178 ? -16.310 -9.757 3.660 1.00 97.06 178 SER A C 1
ATOM 1415 O O . SER A 1 178 ? -16.602 -9.729 2.463 1.00 97.06 178 SER A O 1
ATOM 1417 N N . ILE A 1 179 ? -16.237 -8.656 4.416 1.00 96.25 179 ILE A N 1
ATOM 1418 C CA . ILE A 1 179 ? -16.538 -7.304 3.930 1.00 96.25 179 ILE A CA 1
ATOM 1419 C C . ILE A 1 179 ? -15.626 -6.949 2.752 1.00 96.25 179 ILE A C 1
ATOM 1421 O O . ILE A 1 179 ? -16.095 -6.539 1.690 1.00 96.25 179 ILE A O 1
ATOM 1425 N N . GLY A 1 180 ? -14.315 -7.161 2.899 1.00 93.56 180 GLY A N 1
ATOM 1426 C CA . GLY A 1 180 ? -13.347 -6.829 1.859 1.00 93.56 180 GLY A CA 1
ATOM 1427 C C . GLY A 1 180 ? -13.532 -7.643 0.570 1.00 93.56 180 GLY A C 1
ATOM 1428 O O . GLY A 1 180 ? -13.366 -7.107 -0.530 1.00 93.56 180 GLY A O 1
ATOM 1429 N N . LYS A 1 181 ? -13.930 -8.917 0.686 1.00 93.94 181 LYS A N 1
ATOM 1430 C CA . LYS A 1 181 ? -14.290 -9.759 -0.467 1.00 93.94 181 LYS A CA 1
ATOM 1431 C C . LYS A 1 181 ? -15.543 -9.247 -1.166 1.00 93.94 181 LYS A C 1
ATOM 1433 O O . LYS A 1 181 ? -15.528 -9.124 -2.389 1.00 93.94 181 LYS A O 1
ATOM 1438 N N . ALA A 1 182 ? -16.590 -8.935 -0.404 1.00 93.19 182 ALA A N 1
ATOM 1439 C CA . ALA A 1 182 ? -17.867 -8.482 -0.942 1.00 93.19 182 ALA A CA 1
ATOM 1440 C C . ALA A 1 182 ? -17.752 -7.113 -1.631 1.00 93.19 182 ALA A C 1
ATOM 1442 O O . ALA A 1 182 ? -18.198 -6.959 -2.764 1.00 93.19 182 ALA A O 1
ATOM 1443 N N . LEU A 1 183 ? -17.107 -6.137 -0.984 1.00 92.75 183 LEU A N 1
ATOM 1444 C CA . LEU A 1 183 ? -17.039 -4.761 -1.483 1.00 92.75 183 LEU A CA 1
ATOM 1445 C C . LEU A 1 183 ? -16.009 -4.565 -2.597 1.00 92.75 183 LEU A C 1
ATOM 1447 O O . LEU A 1 183 ? -16.240 -3.791 -3.522 1.00 92.75 183 LEU A O 1
ATOM 1451 N N . PHE A 1 184 ? -14.856 -5.233 -2.516 1.00 90.75 184 PHE A N 1
ATOM 1452 C CA . PHE A 1 184 ? -13.720 -4.926 -3.394 1.00 90.75 184 PHE A CA 1
ATOM 1453 C C . PHE A 1 184 ? -13.371 -6.053 -4.362 1.00 90.75 184 PHE A C 1
ATOM 1455 O O . PHE A 1 184 ? -12.398 -5.923 -5.110 1.00 90.75 184 PHE A O 1
ATOM 1462 N N . THR A 1 185 ? -14.116 -7.169 -4.328 1.00 87.81 185 THR A N 1
ATOM 1463 C CA . THR A 1 185 ? -13.779 -8.415 -5.047 1.00 87.81 185 THR A CA 1
ATOM 1464 C C . THR A 1 185 ? -12.326 -8.844 -4.778 1.00 87.81 185 THR A C 1
ATOM 1466 O O . THR A 1 185 ? -11.644 -9.433 -5.616 1.00 87.81 185 THR A O 1
ATOM 1469 N N . ALA A 1 186 ? -11.804 -8.482 -3.603 1.00 87.31 186 ALA A N 1
ATOM 1470 C CA . ALA A 1 186 ? -10.420 -8.701 -3.228 1.00 87.31 186 ALA A CA 1
ATOM 1471 C C . ALA A 1 186 ? -10.354 -9.914 -2.306 1.00 87.31 186 ALA A C 1
ATOM 1473 O O . ALA A 1 186 ? -11.017 -9.944 -1.276 1.00 87.31 186 ALA A O 1
ATOM 1474 N N . ASN A 1 187 ? -9.535 -10.902 -2.656 1.00 91.50 187 ASN A N 1
ATOM 1475 C CA . ASN A 1 187 ? -9.291 -12.061 -1.804 1.00 91.50 187 ASN A CA 1
ATOM 1476 C C . ASN A 1 187 ? -8.105 -11.765 -0.873 1.00 91.50 187 ASN A C 1
ATOM 1478 O O . ASN A 1 187 ? -6.959 -11.840 -1.334 1.00 91.50 187 ASN A O 1
ATOM 1482 N N . PRO A 1 188 ? -8.333 -11.400 0.404 1.00 95.19 188 PRO A N 1
ATOM 1483 C CA . PRO A 1 188 ? -7.237 -11.139 1.317 1.00 95.19 188 PRO A CA 1
ATOM 1484 C C . PRO A 1 188 ? -6.469 -12.418 1.636 1.00 95.19 188 PRO A C 1
ATOM 1486 O O . PRO A 1 188 ? -7.021 -13.519 1.678 1.00 95.19 188 PRO A O 1
ATOM 1489 N N . ARG A 1 189 ? -5.180 -12.253 1.917 1.00 97.12 189 ARG A N 1
ATOM 1490 C CA . ARG A 1 189 ? -4.329 -13.277 2.519 1.00 97.12 189 ARG A CA 1
ATOM 1491 C C . ARG A 1 189 ? -4.194 -13.002 4.003 1.00 97.12 189 ARG A C 1
ATOM 1493 O O . ARG A 1 189 ? -4.071 -11.852 4.406 1.00 97.12 189 ARG A O 1
ATOM 1500 N N . ILE A 1 190 ? -4.163 -14.060 4.798 1.00 96.81 190 ILE A N 1
ATOM 1501 C CA . ILE A 1 190 ? -3.922 -13.967 6.234 1.00 96.81 190 ILE A CA 1
ATOM 1502 C C . ILE A 1 190 ? -2.566 -14.593 6.520 1.00 96.81 190 ILE A C 1
ATOM 1504 O O . ILE A 1 190 ? -2.272 -15.685 6.032 1.00 96.81 190 ILE A O 1
ATOM 1508 N N . TYR A 1 191 ? -1.736 -13.908 7.299 1.00 95.94 191 TYR A N 1
ATOM 1509 C CA . TYR A 1 191 ? -0.480 -14.467 7.785 1.00 95.94 191 TYR A CA 1
ATOM 1510 C C . TYR A 1 191 ? -0.242 -14.139 9.253 1.00 95.94 191 TYR A C 1
ATOM 1512 O O . TYR A 1 191 ? -0.569 -13.058 9.738 1.00 95.94 191 TYR A O 1
ATOM 1520 N N . PHE A 1 192 ? 0.382 -15.085 9.948 1.00 96.75 192 PHE A N 1
ATOM 1521 C CA . PHE A 1 192 ? 0.781 -14.957 11.344 1.00 96.75 192 PHE A CA 1
ATOM 1522 C C . PHE A 1 192 ? 2.269 -14.614 11.413 1.00 96.75 192 PHE A C 1
ATOM 1524 O O . PHE A 1 192 ? 3.099 -15.240 10.747 1.00 96.75 192 PHE A O 1
ATOM 1531 N N . ARG A 1 193 ? 2.630 -13.599 12.201 1.00 94.50 193 ARG A N 1
ATOM 1532 C CA . ARG A 1 193 ? 4.028 -13.183 12.352 1.00 94.50 193 ARG A CA 1
ATOM 1533 C C . ARG A 1 193 ? 4.756 -14.168 13.266 1.00 94.50 193 ARG A C 1
ATOM 1535 O O . ARG A 1 193 ? 4.426 -14.302 14.438 1.00 94.50 193 ARG A O 1
ATOM 1542 N N . LYS A 1 194 ? 5.787 -14.837 12.744 1.00 94.25 194 LYS A N 1
ATOM 1543 C CA . LYS A 1 194 ? 6.572 -15.823 13.505 1.00 94.25 194 LYS A CA 1
ATOM 1544 C C . LYS A 1 194 ? 7.152 -15.206 14.786 1.00 94.25 194 LYS A C 1
ATOM 1546 O O . LYS A 1 194 ? 7.784 -14.154 14.735 1.00 94.25 194 LYS A O 1
ATOM 1551 N N . GLY A 1 195 ? 6.949 -15.885 15.917 1.00 94.31 195 GLY A N 1
ATOM 1552 C CA . GLY A 1 195 ? 7.459 -15.459 17.225 1.00 94.31 195 GLY A CA 1
ATOM 1553 C C . GLY A 1 195 ? 6.764 -14.227 17.814 1.00 94.31 195 GLY A C 1
ATOM 1554 O O . GLY A 1 195 ? 7.269 -13.657 18.776 1.00 94.31 195 GLY A O 1
ATOM 1555 N N . LYS A 1 196 ? 5.633 -13.792 17.246 1.00 95.62 196 LYS A N 1
ATOM 1556 C CA . LYS A 1 196 ? 4.823 -12.681 17.755 1.00 95.62 196 LYS A CA 1
ATOM 1557 C C . LYS A 1 196 ? 3.363 -13.110 17.815 1.00 95.62 196 LYS A C 1
ATOM 1559 O O . LYS A 1 196 ? 2.902 -13.862 16.962 1.00 95.62 196 LYS A O 1
ATOM 1564 N N . ARG A 1 197 ? 2.614 -12.579 18.779 1.00 95.56 197 ARG A N 1
ATOM 1565 C CA . ARG A 1 197 ? 1.160 -12.760 18.862 1.00 95.56 197 ARG A CA 1
ATOM 1566 C C . ARG A 1 197 ? 0.441 -11.766 17.946 1.00 95.56 197 ARG A C 1
ATOM 1568 O O . ARG A 1 197 ? -0.371 -10.971 18.382 1.00 95.56 197 ARG A O 1
ATOM 1575 N N . ALA A 1 198 ? 0.827 -11.750 16.675 1.00 96.50 198 ALA A N 1
ATOM 1576 C CA . ALA A 1 198 ? 0.328 -10.789 15.704 1.00 96.50 198 ALA A CA 1
ATOM 1577 C C . ALA A 1 198 ? -0.050 -11.495 14.406 1.00 96.50 198 ALA A C 1
ATOM 1579 O O . ALA A 1 198 ? 0.698 -12.339 13.900 1.00 96.50 198 ALA A O 1
ATOM 1580 N N . MET A 1 199 ? -1.183 -11.104 13.845 1.00 97.38 199 MET A N 1
ATOM 1581 C CA . MET A 1 199 ? -1.648 -11.526 12.534 1.00 97.38 199 MET A CA 1
ATOM 1582 C C . MET A 1 199 ? -1.837 -10.323 11.624 1.00 97.38 199 MET A C 1
ATOM 1584 O O . MET A 1 199 ? -1.917 -9.184 12.081 1.00 97.38 199 MET A O 1
ATOM 1588 N N . VAL A 1 200 ? -1.878 -10.582 10.324 1.00 97.81 200 VAL A N 1
ATOM 1589 C CA . VAL A 1 200 ? -2.110 -9.550 9.324 1.00 97.81 200 VAL A CA 1
ATOM 1590 C C . VAL A 1 200 ? -3.109 -10.048 8.293 1.00 97.81 200 VAL A C 1
ATOM 1592 O O . VAL A 1 200 ? -2.943 -11.137 7.741 1.00 97.81 200 VAL A O 1
ATOM 1595 N N . LEU A 1 201 ? -4.118 -9.225 8.023 1.00 97.94 201 LEU A N 1
ATOM 1596 C CA . LEU A 1 201 ? -5.055 -9.368 6.918 1.00 97.94 201 LEU A CA 1
ATOM 1597 C C . LEU A 1 201 ? -4.573 -8.492 5.760 1.00 97.94 201 LEU A C 1
ATOM 1599 O O . LEU A 1 201 ? -4.523 -7.273 5.890 1.00 97.94 201 LEU A O 1
ATOM 1603 N N . HIS A 1 202 ? -4.201 -9.093 4.633 1.00 97.62 202 HIS A N 1
ATOM 1604 C CA . HIS A 1 202 ? -3.488 -8.417 3.547 1.00 97.62 202 HIS A CA 1
ATOM 1605 C C . HIS A 1 202 ? -4.222 -8.513 2.217 1.00 97.62 202 HIS A C 1
ATOM 1607 O O . HIS A 1 202 ? -4.375 -9.587 1.638 1.00 97.62 202 HIS A O 1
ATOM 1613 N N . PHE A 1 203 ? -4.622 -7.362 1.698 1.00 96.75 203 PHE A N 1
ATOM 1614 C CA . PHE A 1 203 ? -5.249 -7.189 0.400 1.00 96.75 203 PHE A CA 1
ATOM 1615 C C . PHE A 1 203 ? -4.216 -6.769 -0.654 1.00 96.75 203 PHE A C 1
ATOM 1617 O O . PHE A 1 203 ? -3.519 -5.763 -0.505 1.00 96.75 203 PHE A O 1
ATOM 1624 N N . PHE A 1 204 ? -4.168 -7.522 -1.754 1.00 93.50 204 PHE A N 1
ATOM 1625 C CA . PHE A 1 204 ? -3.406 -7.196 -2.964 1.00 93.50 204 PHE A CA 1
ATOM 1626 C C . PHE A 1 204 ? -4.375 -6.698 -4.039 1.00 93.50 204 PHE A C 1
ATOM 1628 O O . PHE A 1 204 ? -4.714 -7.425 -4.971 1.00 93.50 204 PHE A O 1
ATOM 1635 N N . SER A 1 205 ? -4.895 -5.482 -3.867 1.00 91.44 205 SER A N 1
ATOM 1636 C CA . SER A 1 205 ? -5.923 -4.928 -4.752 1.00 91.44 205 SER A CA 1
ATOM 1637 C C . SER A 1 205 ? -5.642 -3.471 -5.093 1.00 91.44 205 SER A C 1
ATOM 1639 O O . SER A 1 205 ? -5.704 -2.586 -4.240 1.00 91.44 205 SER A O 1
ATOM 1641 N N . LYS A 1 206 ? -5.397 -3.218 -6.385 1.00 90.75 206 LYS A N 1
ATOM 1642 C CA . LYS A 1 206 ? -5.311 -1.858 -6.932 1.00 90.75 206 LYS A CA 1
ATOM 1643 C C . LYS A 1 206 ? -6.633 -1.110 -6.767 1.00 90.75 206 LYS A C 1
ATOM 1645 O O . LYS A 1 206 ? -6.608 0.092 -6.526 1.00 90.75 206 LYS A O 1
ATOM 1650 N N . ASN A 1 207 ? -7.766 -1.806 -6.882 1.00 91.31 207 ASN A N 1
ATOM 1651 C CA . ASN A 1 207 ? -9.087 -1.202 -6.722 1.00 91.31 207 ASN A CA 1
ATOM 1652 C C . ASN A 1 207 ? -9.249 -0.635 -5.302 1.00 91.31 207 ASN A C 1
ATOM 1654 O O . ASN A 1 207 ? -9.439 0.568 -5.142 1.00 91.31 207 ASN A O 1
ATOM 1658 N N . LEU A 1 208 ? -9.021 -1.469 -4.280 1.00 94.88 208 LEU A N 1
ATOM 1659 C CA . LEU A 1 208 ? -9.081 -1.048 -2.877 1.00 94.88 208 LEU A CA 1
ATOM 1660 C C . LEU A 1 208 ? -8.112 0.104 -2.583 1.00 94.88 208 LEU A C 1
ATOM 1662 O O . LEU A 1 208 ? -8.520 1.130 -2.045 1.00 94.88 208 LEU A O 1
ATOM 1666 N N . PHE A 1 209 ? -6.848 -0.030 -2.992 1.00 95.19 209 PHE A N 1
ATOM 1667 C CA . PHE A 1 209 ? -5.852 1.030 -2.829 1.00 95.19 209 PHE A CA 1
ATOM 1668 C C . PHE A 1 209 ? -6.322 2.353 -3.452 1.00 95.19 209 PHE A C 1
ATOM 1670 O O . PHE A 1 209 ? -6.173 3.419 -2.855 1.00 95.19 209 PHE A O 1
ATOM 1677 N N . THR A 1 210 ? -6.910 2.298 -4.649 1.00 93.56 210 THR A N 1
ATOM 1678 C CA . THR A 1 210 ? -7.365 3.499 -5.357 1.00 93.56 210 THR A CA 1
ATOM 1679 C C . THR A 1 210 ? -8.582 4.113 -4.671 1.00 93.56 210 THR A C 1
ATOM 1681 O O . THR A 1 210 ? -8.615 5.326 -4.514 1.00 93.56 210 THR A O 1
ATOM 1684 N N . ILE A 1 211 ? -9.538 3.314 -4.190 1.00 95.31 211 ILE A N 1
ATOM 1685 C CA . ILE A 1 211 ? -10.683 3.809 -3.408 1.00 95.31 211 ILE A CA 1
ATOM 1686 C C . ILE A 1 211 ? -10.192 4.526 -2.142 1.00 95.31 211 ILE A C 1
ATOM 1688 O O . ILE A 1 211 ? -10.547 5.679 -1.901 1.00 95.31 211 ILE A O 1
ATOM 1692 N N . LEU A 1 212 ? -9.310 3.887 -1.370 1.00 95.81 212 LEU A N 1
ATOM 1693 C CA . LEU A 1 212 ? -8.785 4.450 -0.124 1.00 95.81 212 LEU A CA 1
ATOM 1694 C C . LEU A 1 212 ? -8.020 5.760 -0.351 1.00 95.81 212 LEU A C 1
ATOM 1696 O O . LEU A 1 212 ? -8.216 6.728 0.379 1.00 95.81 212 LEU A O 1
ATOM 1700 N N . THR A 1 213 ? -7.168 5.809 -1.373 1.00 95.00 213 THR A N 1
ATOM 1701 C CA . THR A 1 213 ? -6.311 6.978 -1.624 1.00 95.00 213 THR A CA 1
ATOM 1702 C C . THR A 1 213 ? -7.018 8.090 -2.396 1.00 95.00 213 THR A C 1
ATOM 1704 O O . THR A 1 213 ? -6.826 9.261 -2.088 1.00 95.00 213 THR A O 1
ATOM 1707 N N . LYS A 1 214 ? -7.825 7.759 -3.411 1.00 94.94 214 LYS A N 1
ATOM 1708 C CA . LYS A 1 214 ? -8.437 8.749 -4.314 1.00 94.94 214 LYS A CA 1
ATOM 1709 C C . LYS A 1 214 ? -9.796 9.239 -3.850 1.00 94.94 214 LYS A C 1
ATOM 1711 O O . LYS A 1 214 ? -10.062 10.421 -4.019 1.00 94.94 214 LYS A O 1
ATOM 1716 N N . ARG A 1 215 ? -10.639 8.370 -3.288 1.00 95.25 215 ARG A N 1
ATOM 1717 C CA . ARG A 1 215 ? -11.956 8.779 -2.787 1.00 95.25 215 ARG A CA 1
ATOM 1718 C C . ARG A 1 215 ? -11.884 9.242 -1.341 1.00 95.25 215 ARG A C 1
ATOM 1720 O O . ARG A 1 215 ? -12.291 10.353 -1.038 1.00 95.25 215 ARG A O 1
ATOM 1727 N N . PHE A 1 216 ? -11.322 8.411 -0.467 1.00 95.94 216 PHE A N 1
ATOM 1728 C CA . PHE A 1 216 ? -11.271 8.717 0.966 1.00 95.94 216 PHE A CA 1
ATOM 1729 C C . PHE A 1 216 ? -10.053 9.553 1.378 1.00 95.94 216 PHE A C 1
ATOM 1731 O O . PHE A 1 216 ? -9.975 9.998 2.520 1.00 95.94 216 PHE A O 1
ATOM 1738 N N . GLY A 1 217 ? -9.123 9.808 0.452 1.00 94.69 217 GLY A N 1
ATOM 1739 C CA . GLY A 1 217 ? -8.014 10.737 0.664 1.00 94.69 217 GLY A CA 1
ATOM 1740 C C . GLY A 1 217 ? -6.923 10.226 1.604 1.00 94.69 217 GLY A C 1
ATOM 1741 O O . GLY A 1 217 ? -6.156 11.030 2.130 1.00 94.69 217 GLY A O 1
ATOM 1742 N N . PHE A 1 218 ? -6.827 8.914 1.841 1.00 95.12 218 PHE A N 1
ATOM 1743 C CA . PHE A 1 218 ? -5.763 8.373 2.681 1.00 95.12 218 PHE A CA 1
ATOM 1744 C C . PHE A 1 218 ? -4.391 8.500 2.010 1.00 95.12 218 PHE A C 1
ATOM 1746 O O . PHE A 1 218 ? -4.213 8.162 0.838 1.00 95.12 218 PHE A O 1
ATOM 1753 N N . THR A 1 219 ? -3.392 8.928 2.780 1.00 92.94 219 THR A N 1
ATOM 1754 C CA . THR A 1 219 ? -1.995 8.967 2.336 1.00 92.94 219 THR A CA 1
ATOM 1755 C C . THR A 1 219 ? -1.403 7.558 2.327 1.00 92.94 219 THR A C 1
ATOM 1757 O O . THR A 1 219 ? -1.495 6.836 3.320 1.00 92.94 219 THR A O 1
ATOM 1760 N N . ALA A 1 220 ? -0.772 7.166 1.217 1.00 91.94 220 ALA A N 1
ATOM 1761 C CA . ALA A 1 220 ? 0.026 5.943 1.164 1.00 91.94 220 ALA A CA 1
ATOM 1762 C C . ALA A 1 220 ? 1.338 6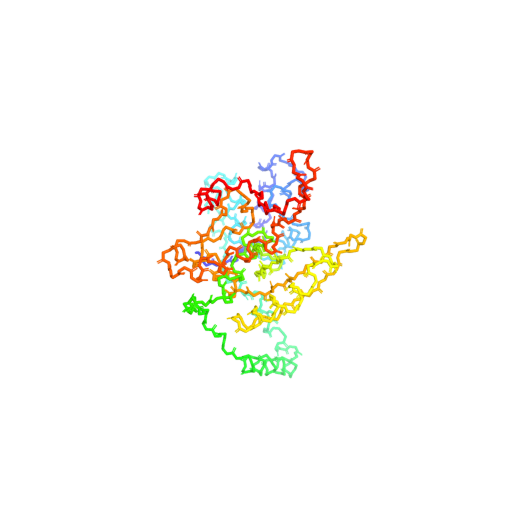.122 1.953 1.00 91.94 220 ALA A C 1
ATOM 1764 O O . ALA A 1 220 ? 1.974 7.173 1.883 1.00 91.94 220 ALA A O 1
ATOM 1765 N N . GLY A 1 221 ? 1.753 5.094 2.689 1.00 88.94 221 GLY A N 1
ATOM 1766 C CA . GLY A 1 221 ? 2.896 5.141 3.595 1.00 88.94 221 GLY A CA 1
ATOM 1767 C C . GLY A 1 221 ? 2.508 5.627 4.993 1.00 88.94 221 GLY A C 1
ATOM 1768 O O . GLY A 1 221 ? 1.619 5.065 5.633 1.00 88.94 221 GLY A O 1
ATOM 1769 N N . ASN A 1 222 ? 3.210 6.642 5.504 1.00 85.81 222 ASN A N 1
ATOM 1770 C CA . ASN A 1 222 ? 3.007 7.119 6.872 1.00 85.81 222 ASN A CA 1
ATOM 1771 C C . ASN A 1 222 ? 1.780 8.042 6.968 1.00 85.81 222 ASN A C 1
ATOM 1773 O O . ASN A 1 222 ? 1.816 9.187 6.520 1.00 85.81 222 ASN A O 1
ATOM 1777 N N . LYS A 1 223 ? 0.711 7.537 7.587 1.00 87.94 223 LYS A N 1
ATOM 1778 C CA . LYS A 1 223 ? -0.558 8.251 7.806 1.00 87.94 223 LYS A CA 1
ATOM 1779 C C . LYS A 1 223 ? -0.815 8.639 9.266 1.00 87.94 223 LYS A C 1
ATOM 1781 O O . LYS A 1 223 ? -1.852 9.215 9.579 1.00 87.94 223 LYS A O 1
ATOM 1786 N N . THR A 1 224 ? 0.105 8.301 10.165 1.00 89.69 224 THR A N 1
ATOM 1787 C CA . THR A 1 224 ? -0.100 8.300 11.620 1.00 89.69 224 THR A CA 1
ATOM 1788 C C . THR A 1 224 ? -0.584 9.644 12.179 1.00 89.69 224 THR A C 1
ATOM 1790 O O . THR A 1 224 ? -1.419 9.662 13.075 1.00 89.69 224 THR A O 1
ATOM 1793 N N . TYR A 1 225 ? -0.117 10.768 11.629 1.00 93.44 225 TYR A N 1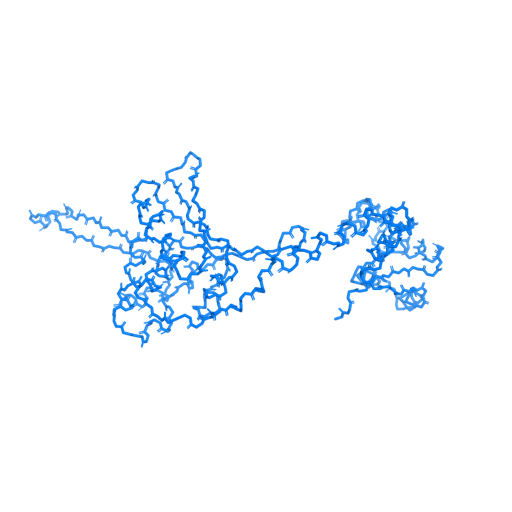
ATOM 1794 C CA . TYR A 1 225 ? -0.449 12.113 12.128 1.00 93.44 225 TYR A CA 1
ATOM 1795 C C . TYR A 1 225 ? -1.573 12.822 11.364 1.00 93.44 225 TYR A C 1
ATOM 1797 O O . TYR A 1 225 ? -2.027 13.881 11.791 1.00 93.44 225 TYR A O 1
ATOM 1805 N N . THR A 1 226 ? -1.982 12.285 10.213 1.00 93.44 226 THR A N 1
ATOM 1806 C CA . THR A 1 226 ? -2.907 12.951 9.281 1.00 93.44 226 THR A CA 1
ATOM 1807 C C . THR A 1 226 ? -4.202 12.182 9.070 1.00 93.44 226 THR A C 1
ATOM 1809 O O . THR A 1 226 ? -5.124 12.710 8.448 1.00 93.44 226 THR A O 1
ATOM 1812 N N . VAL A 1 227 ? -4.281 10.941 9.559 1.00 96.12 227 VAL A N 1
ATOM 1813 C CA . VAL A 1 227 ? -5.473 10.109 9.421 1.00 96.12 227 VAL A CA 1
ATOM 1814 C C . VAL A 1 227 ? -6.672 10.783 10.086 1.00 96.12 227 VAL A C 1
ATOM 1816 O O . VAL A 1 227 ? -6.563 11.322 11.181 1.00 96.12 227 VAL A O 1
ATOM 1819 N N . LYS A 1 228 ? -7.818 10.771 9.417 1.00 97.62 228 LYS A N 1
ATOM 1820 C CA . LYS A 1 228 ? -9.078 11.326 9.910 1.00 97.62 228 LYS A CA 1
ATOM 1821 C C . LYS A 1 228 ? -10.243 10.564 9.296 1.00 97.62 228 LYS A C 1
ATOM 1823 O O . LYS A 1 228 ? -10.059 9.885 8.282 1.00 97.62 228 LYS A O 1
ATOM 1828 N N . ILE A 1 229 ? -11.426 10.681 9.885 1.00 98.31 229 ILE A N 1
ATOM 1829 C CA . ILE A 1 229 ? -12.662 10.212 9.262 1.00 98.31 229 ILE A CA 1
ATOM 1830 C C . ILE A 1 229 ? -12.892 11.059 7.998 1.00 98.31 229 ILE A C 1
ATOM 1832 O O . ILE A 1 229 ? -12.870 12.291 8.089 1.00 98.31 229 ILE A O 1
ATOM 1836 N N . PRO A 1 230 ? -13.070 10.441 6.814 1.00 98.00 230 PRO A N 1
ATOM 1837 C CA . PRO A 1 230 ? -13.321 11.171 5.576 1.00 98.00 230 PRO A CA 1
ATOM 1838 C C . PRO A 1 230 ? -14.547 12.085 5.675 1.00 98.00 230 PRO A C 1
ATOM 1840 O O . PRO A 1 230 ? -15.574 11.684 6.222 1.00 98.00 230 PRO A O 1
ATOM 1843 N N . GLU A 1 231 ? -14.470 13.279 5.080 1.00 97.62 231 GLU A N 1
ATOM 1844 C CA . GLU A 1 231 ? -15.568 14.264 5.106 1.00 97.62 231 GLU A CA 1
ATOM 1845 C C . GLU A 1 231 ? -16.869 13.701 4.515 1.00 97.62 231 GLU A C 1
ATOM 1847 O O . GLU A 1 231 ? -17.955 13.997 5.003 1.00 97.62 231 GLU A O 1
ATOM 1852 N N . GLU A 1 232 ? -16.754 12.822 3.510 1.00 97.25 232 GLU A N 1
ATOM 1853 C CA . GLU A 1 232 ? -17.889 12.104 2.916 1.00 97.25 232 GLU A CA 1
ATOM 1854 C C . GLU A 1 232 ? -18.677 11.299 3.964 1.00 97.25 232 GLU A C 1
ATOM 1856 O O . GLU A 1 232 ? -19.898 11.238 3.896 1.00 97.25 232 GLU A O 1
ATOM 1861 N N . ILE A 1 233 ? -17.992 10.706 4.949 1.00 98.31 233 ILE A N 1
ATOM 1862 C CA . ILE A 1 233 ? -18.622 9.940 6.033 1.00 98.31 233 ILE A CA 1
ATOM 1863 C C . ILE A 1 233 ? -19.110 10.882 7.140 1.00 98.31 233 ILE A C 1
ATOM 1865 O O . ILE A 1 233 ? -20.208 10.684 7.655 1.00 98.31 233 ILE A O 1
ATOM 1869 N N . MET A 1 234 ? -18.335 11.919 7.481 1.00 97.88 234 MET A N 1
ATOM 1870 C CA . MET A 1 234 ? -18.717 12.915 8.497 1.00 97.88 234 MET A CA 1
ATOM 1871 C C . MET A 1 234 ? -19.994 13.680 8.130 1.00 97.88 234 MET A C 1
ATOM 1873 O O . MET A 1 234 ? -20.780 14.015 9.012 1.00 97.88 234 MET A O 1
ATOM 1877 N N . GLY A 1 235 ? -20.210 13.946 6.839 1.00 97.19 235 GLY A N 1
ATOM 1878 C CA . GLY A 1 235 ? -21.414 14.602 6.326 1.00 97.19 235 GLY A CA 1
ATOM 1879 C C . GLY A 1 235 ? -22.601 13.666 6.072 1.00 97.19 235 GLY A C 1
ATOM 1880 O O . GLY A 1 235 ? -23.634 14.132 5.592 1.00 97.19 235 GLY A O 1
ATOM 1881 N N . ALA A 1 236 ? -22.467 12.364 6.340 1.00 97.50 236 ALA A N 1
ATOM 1882 C CA . ALA A 1 236 ? -23.491 11.365 6.044 1.00 97.50 236 ALA A CA 1
ATO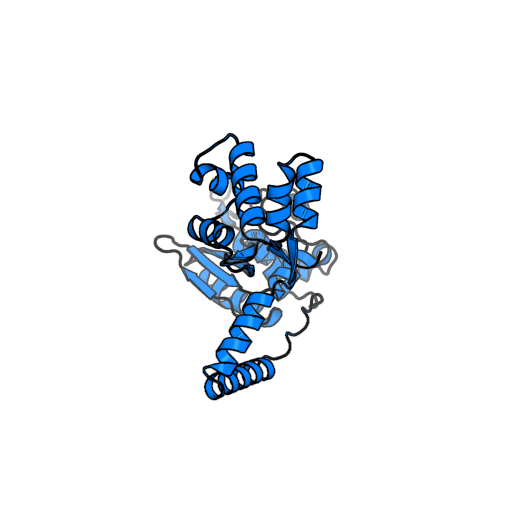M 1883 C C . ALA A 1 236 ? -24.375 11.030 7.263 1.00 97.50 236 ALA A C 1
ATOM 1885 O O . ALA A 1 236 ? -24.248 11.600 8.347 1.00 97.50 236 ALA A O 1
ATOM 1886 N N . ASP A 1 237 ? -25.295 10.073 7.091 1.00 97.94 237 ASP A N 1
ATOM 1887 C CA . ASP A 1 237 ? -26.153 9.588 8.175 1.00 97.94 237 ASP A CA 1
ATOM 1888 C C . ASP A 1 237 ? -25.343 9.087 9.381 1.00 97.94 237 ASP A C 1
ATOM 1890 O O . ASP A 1 237 ? -24.354 8.364 9.238 1.00 97.94 237 ASP A O 1
ATOM 1894 N N . LYS A 1 238 ? -25.862 9.331 10.593 1.00 97.81 238 LYS A N 1
ATOM 1895 C CA . LYS A 1 238 ? -25.237 8.904 11.862 1.00 97.81 238 LYS A CA 1
ATOM 1896 C C . LYS A 1 238 ? -24.844 7.426 11.897 1.00 97.81 238 LYS A C 1
ATOM 1898 O O . LYS A 1 238 ? -23.831 7.081 12.494 1.00 97.81 238 LYS A O 1
ATOM 1903 N N . LYS A 1 239 ? -25.616 6.546 11.248 1.00 98.44 239 LYS A N 1
ATOM 1904 C CA . LYS A 1 239 ? -25.312 5.106 11.173 1.00 98.44 239 LYS A CA 1
ATOM 1905 C C . LYS A 1 239 ? -23.948 4.824 10.531 1.00 98.44 239 LYS A C 1
ATOM 1907 O O . LYS A 1 239 ? -23.274 3.888 10.942 1.00 98.44 239 LYS A O 1
ATOM 1912 N N . PHE A 1 240 ? -23.540 5.630 9.550 1.00 98.62 240 PHE A N 1
ATOM 1913 C CA . PHE A 1 240 ? -22.262 5.488 8.858 1.00 98.62 240 PHE A CA 1
ATOM 1914 C C . PHE A 1 240 ? -21.112 5.983 9.729 1.00 98.62 240 PHE A C 1
ATOM 1916 O O . PHE A 1 240 ? -20.116 5.283 9.875 1.00 98.62 240 PHE A O 1
ATOM 1923 N N . ILE A 1 241 ? -21.302 7.120 10.401 1.00 98.38 241 ILE A N 1
ATOM 1924 C CA . ILE A 1 241 ? -20.346 7.641 11.385 1.00 98.38 241 ILE A CA 1
ATOM 1925 C C . ILE A 1 241 ? -20.131 6.614 12.505 1.00 98.38 241 ILE A C 1
ATOM 1927 O O . ILE A 1 241 ? -18.996 6.253 12.804 1.00 98.38 241 ILE A O 1
ATOM 1931 N N . PHE A 1 242 ? -21.208 6.068 13.080 1.00 98.19 242 PHE A N 1
ATOM 1932 C CA . PHE A 1 242 ? -21.114 5.047 14.127 1.00 98.19 242 PHE A CA 1
ATOM 1933 C C . PHE A 1 242 ? -20.474 3.748 13.640 1.00 98.19 242 PHE A C 1
ATOM 1935 O O . PHE A 1 242 ? -19.712 3.137 14.385 1.00 98.19 242 PHE A O 1
ATOM 1942 N N . ALA A 1 243 ? -20.731 3.337 12.398 1.00 98.62 243 ALA A N 1
ATOM 1943 C CA . ALA A 1 243 ? -20.055 2.188 11.810 1.00 98.62 243 ALA A CA 1
ATOM 1944 C C . ALA A 1 243 ? -18.542 2.423 11.697 1.00 98.62 243 ALA A C 1
ATOM 1946 O O . ALA A 1 243 ? -17.765 1.546 12.063 1.00 98.62 243 ALA A O 1
ATOM 1947 N N . THR A 1 244 ? -18.119 3.617 11.271 1.00 98.69 244 THR A N 1
ATOM 1948 C CA . THR A 1 244 ? -16.700 3.989 11.228 1.00 98.69 244 THR A CA 1
ATOM 1949 C C . THR A 1 244 ? -16.073 4.052 12.614 1.00 98.69 244 THR A C 1
ATOM 1951 O O . THR A 1 244 ? -14.998 3.493 12.804 1.00 98.69 244 THR A O 1
ATOM 1954 N N . ILE A 1 245 ? -16.744 4.650 13.602 1.00 98.12 245 ILE A N 1
ATOM 1955 C CA . ILE A 1 245 ? -16.253 4.679 14.989 1.00 98.12 245 ILE A CA 1
ATOM 1956 C C . ILE A 1 245 ? -16.110 3.261 15.546 1.00 98.12 245 ILE A C 1
ATOM 1958 O O . ILE A 1 245 ? -15.093 2.966 16.166 1.00 98.12 245 ILE A O 1
ATOM 1962 N N . ARG A 1 246 ? -17.077 2.370 15.285 1.00 97.88 246 ARG A N 1
ATOM 1963 C CA . ARG A 1 246 ? -16.976 0.952 15.656 1.00 97.88 246 ARG A CA 1
ATOM 1964 C C . ARG A 1 246 ? -15.731 0.314 15.049 1.00 97.88 246 ARG A C 1
ATOM 1966 O O . ARG A 1 246 ? -14.951 -0.265 15.787 1.00 97.88 246 ARG A O 1
ATOM 1973 N N . GLY A 1 247 ? -15.496 0.508 13.751 1.00 98.06 247 GLY A N 1
ATOM 1974 C CA . GLY A 1 247 ? -14.308 -0.025 13.086 1.00 98.06 247 GLY A CA 1
ATOM 1975 C C . GLY A 1 247 ? -12.989 0.480 13.681 1.00 98.06 247 GLY A C 1
ATOM 1976 O O . GLY A 1 247 ? -12.071 -0.313 13.852 1.00 98.06 247 GLY A O 1
ATOM 1977 N N . ILE A 1 248 ? -12.909 1.774 14.026 1.00 97.88 248 ILE A N 1
ATOM 1978 C CA . ILE A 1 248 ? -11.741 2.374 14.703 1.00 97.88 248 ILE A CA 1
ATOM 1979 C C . ILE A 1 248 ? -11.553 1.756 16.091 1.00 97.88 248 ILE A C 1
ATOM 1981 O O . ILE A 1 248 ? -10.436 1.457 16.506 1.00 97.88 248 ILE A O 1
ATOM 1985 N N . PHE A 1 249 ? -12.648 1.594 16.831 1.00 97.00 249 PHE A N 1
ATOM 1986 C CA . PHE A 1 249 ? -12.615 1.114 18.203 1.00 97.00 249 PHE A CA 1
ATOM 1987 C C . PHE A 1 249 ? -12.326 -0.390 18.292 1.00 97.00 249 PHE A C 1
ATOM 1989 O O . PHE A 1 249 ? -11.627 -0.813 19.201 1.00 97.00 249 PHE A O 1
ATOM 1996 N N . ASP A 1 250 ? -12.794 -1.192 17.338 1.00 96.12 250 ASP A N 1
ATOM 1997 C CA . ASP A 1 250 ? -12.485 -2.624 17.277 1.00 96.12 250 ASP A CA 1
ATOM 1998 C C . ASP A 1 250 ? -11.005 -2.896 16.937 1.00 96.12 250 ASP A C 1
ATOM 2000 O O . ASP A 1 250 ? -10.546 -4.020 17.121 1.00 96.12 250 ASP A O 1
ATOM 2004 N N . THR A 1 251 ? -10.252 -1.893 16.459 1.00 95.19 251 THR A N 1
ATOM 2005 C CA . THR A 1 251 ? -8.799 -2.002 16.224 1.00 95.19 251 THR A CA 1
ATOM 2006 C C . THR A 1 251 ? -7.964 -1.323 17.314 1.00 95.19 251 THR A C 1
ATOM 2008 O O . THR A 1 251 ? -7.142 -1.966 17.952 1.00 95.19 251 THR A O 1
ATOM 2011 N N . ASP A 1 252 ? -8.206 -0.037 17.585 1.00 94.94 252 ASP A N 1
ATOM 2012 C CA . ASP A 1 252 ? -7.383 0.770 18.509 1.00 94.94 252 ASP A CA 1
ATOM 2013 C C . ASP A 1 252 ? -8.069 1.048 19.858 1.00 94.94 252 ASP A C 1
ATOM 2015 O O . ASP A 1 252 ? -7.492 1.659 20.767 1.00 94.94 252 ASP A O 1
ATOM 2019 N N . GLY A 1 253 ? -9.338 0.669 19.993 1.00 94.62 253 GLY A N 1
ATOM 2020 C CA . GLY A 1 253 ? -10.120 0.897 21.197 1.00 94.62 253 GLY A CA 1
ATOM 2021 C C . GLY A 1 253 ? -9.768 -0.086 22.306 1.00 94.62 253 GLY A C 1
ATOM 2022 O O . GLY A 1 253 ? -9.406 -1.239 22.095 1.00 94.62 253 GLY A O 1
ATOM 2023 N N . CYS A 1 254 ? -9.903 0.381 23.540 1.00 94.44 254 CYS A N 1
ATOM 2024 C CA . CYS A 1 254 ? -9.677 -0.425 24.726 1.00 94.44 254 CYS A CA 1
ATOM 2025 C C . CYS A 1 254 ? -10.862 -0.296 25.677 1.00 94.44 254 CYS A C 1
ATOM 2027 O O . CYS A 1 254 ? -11.328 0.809 25.973 1.00 94.44 254 CYS A O 1
ATOM 2029 N N . ILE A 1 255 ? -11.327 -1.443 26.174 1.00 94.25 255 ILE A N 1
ATOM 2030 C CA . ILE A 1 255 ? -12.328 -1.536 27.234 1.00 94.25 255 ILE A CA 1
ATOM 2031 C C . ILE A 1 255 ? -11.654 -2.115 28.468 1.00 94.25 255 ILE A C 1
ATOM 2033 O O . ILE A 1 255 ? -11.075 -3.200 28.426 1.00 94.25 255 ILE A O 1
ATOM 2037 N N . PHE A 1 256 ? -11.762 -1.418 29.593 1.00 93.88 256 PHE A N 1
ATOM 2038 C CA . PHE A 1 256 ? -11.257 -1.921 30.863 1.00 93.88 256 PHE A CA 1
ATOM 2039 C C . PHE A 1 256 ? -12.143 -1.493 32.025 1.00 93.88 256 PHE A C 1
ATOM 2041 O O . PHE A 1 256 ? -12.868 -0.504 31.963 1.00 93.88 256 PHE A O 1
ATOM 2048 N N . PHE A 1 257 ? -12.069 -2.241 33.121 1.00 95.44 257 PHE A N 1
ATOM 2049 C CA . PHE A 1 257 ? -12.747 -1.878 34.358 1.00 95.44 257 PHE A CA 1
ATOM 2050 C C . PHE A 1 257 ? -11.813 -1.055 35.243 1.00 95.44 257 PHE A C 1
ATOM 2052 O O . PHE A 1 257 ? -10.757 -1.531 35.662 1.00 95.44 257 PHE A O 1
ATOM 2059 N N . ASP A 1 258 ? -12.218 0.169 35.553 1.00 93.56 258 ASP A N 1
ATOM 2060 C CA . ASP A 1 258 ? -11.547 1.045 36.499 1.00 93.56 258 ASP A CA 1
ATOM 2061 C C . ASP A 1 258 ? -11.822 0.586 37.932 1.00 93.56 258 ASP A C 1
ATOM 2063 O O . ASP A 1 258 ? -12.967 0.540 38.384 1.00 93.56 258 ASP A O 1
ATOM 2067 N N . LYS A 1 259 ? -10.751 0.232 38.642 1.00 92.31 259 LYS A N 1
ATOM 2068 C CA . LYS A 1 259 ? -10.793 -0.335 39.995 1.00 92.31 259 LYS A CA 1
ATOM 2069 C C . LYS A 1 259 ? -10.388 0.674 41.075 1.00 92.31 259 LYS A C 1
ATOM 2071 O O . LYS A 1 259 ? -10.029 0.270 42.180 1.00 92.31 259 LYS A O 1
ATOM 2076 N N . ARG A 1 260 ? -10.372 1.979 40.776 1.00 90.94 260 ARG A N 1
ATOM 2077 C CA . ARG A 1 260 ? -10.022 3.008 41.771 1.00 90.94 260 ARG A CA 1
ATOM 2078 C C . ARG A 1 260 ? -10.995 2.992 42.959 1.00 90.94 260 ARG A C 1
ATOM 2080 O O . ARG A 1 260 ? -12.201 2.864 42.779 1.00 90.94 260 ARG A O 1
ATOM 2087 N N . LYS A 1 261 ? -10.452 3.203 44.169 1.00 88.38 261 LYS A N 1
ATOM 2088 C CA . LYS A 1 261 ? -11.169 3.151 45.464 1.00 88.38 261 LYS A CA 1
ATOM 2089 C C . LYS A 1 261 ? -12.479 3.959 45.555 1.00 88.38 261 LYS A C 1
ATOM 2091 O O . LYS A 1 261 ? -13.361 3.498 46.269 1.00 88.38 261 LYS A O 1
ATOM 2096 N N . PRO A 1 262 ? -12.644 5.123 44.890 1.00 89.50 262 PRO A N 1
ATOM 2097 C CA . PRO A 1 262 ? -13.908 5.862 44.933 1.00 89.50 262 PRO A CA 1
ATOM 2098 C C . PRO A 1 262 ? -15.102 5.106 44.335 1.00 89.50 262 PRO A C 1
ATOM 2100 O O . PRO A 1 262 ? -16.244 5.441 44.637 1.00 89.50 262 PRO A O 1
ATOM 2103 N N . TYR A 1 263 ? -14.867 4.105 43.482 1.00 85.12 263 TYR A N 1
ATOM 2104 C CA . TYR A 1 263 ? -15.938 3.314 42.893 1.00 85.12 263 TYR A CA 1
ATOM 2105 C C . TYR A 1 263 ? -16.311 2.138 43.798 1.00 85.12 263 TYR A C 1
ATOM 2107 O O . TYR A 1 263 ? -15.483 1.279 44.088 1.00 85.12 263 TYR A O 1
ATOM 2115 N N . ALA A 1 264 ? -17.586 2.056 44.187 1.00 80.50 264 ALA A N 1
ATOM 2116 C CA . ALA A 1 264 ? -18.110 0.935 44.974 1.00 80.50 264 ALA A CA 1
ATOM 2117 C C . ALA A 1 264 ? -18.036 -0.417 44.229 1.00 80.50 264 ALA A C 1
ATOM 2119 O O . ALA A 1 264 ? -17.996 -1.474 44.855 1.00 80.50 264 ALA A O 1
ATOM 2120 N N . LYS A 1 265 ? -18.022 -0.392 42.889 1.00 90.12 265 LYS A N 1
ATOM 2121 C CA . LYS A 1 265 ? -17.837 -1.544 41.992 1.00 90.12 265 LYS A CA 1
ATOM 2122 C C . LYS A 1 265 ? -16.953 -1.119 40.813 1.00 90.12 265 LYS A C 1
ATOM 2124 O O . LYS A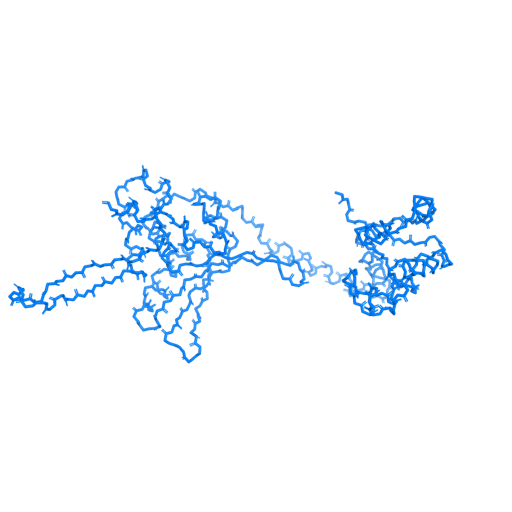 1 265 ? -17.018 0.054 40.448 1.00 90.12 265 LYS A O 1
ATOM 2129 N N . PRO A 1 266 ? -16.166 -2.023 40.194 1.00 90.50 266 PRO A N 1
ATOM 2130 C CA . PRO A 1 266 ? -15.342 -1.664 39.043 1.00 90.50 266 PRO A CA 1
ATOM 2131 C C . PRO A 1 266 ? -16.169 -1.005 37.929 1.00 90.50 266 PRO A C 1
ATOM 2133 O O . PRO A 1 266 ? -17.178 -1.563 37.500 1.00 90.50 266 PRO A O 1
ATOM 2136 N N . TYR A 1 267 ? -15.753 0.179 37.474 1.00 92.94 267 TYR A N 1
ATOM 2137 C CA . TYR A 1 267 ? -16.503 0.980 36.502 1.00 92.94 267 TYR A CA 1
ATOM 2138 C C . TYR A 1 267 ? -15.981 0.728 35.079 1.00 92.94 267 TYR A C 1
ATOM 2140 O O . TYR A 1 267 ? -14.791 0.948 34.842 1.00 92.94 267 TYR A O 1
ATOM 2148 N N . PRO A 1 268 ? -16.808 0.271 34.123 1.00 94.12 268 PRO A N 1
ATOM 2149 C CA . PRO A 1 268 ? -16.352 0.055 32.755 1.00 94.12 268 PRO A CA 1
ATOM 2150 C C . PRO A 1 268 ? -15.975 1.388 32.100 1.00 94.12 268 PRO A C 1
ATOM 2152 O O . PRO A 1 268 ? -16.723 2.363 32.152 1.00 94.12 268 PRO A O 1
ATOM 2155 N N . ARG A 1 269 ? -14.804 1.429 31.471 1.00 94.31 269 ARG A N 1
ATOM 2156 C CA . ARG A 1 269 ? -14.303 2.565 30.704 1.00 94.31 269 ARG A CA 1
ATOM 2157 C C . ARG A 1 269 ? -13.957 2.118 29.298 1.00 94.31 269 ARG A C 1
ATOM 2159 O O . ARG A 1 269 ? -13.368 1.057 29.111 1.00 94.31 269 ARG A O 1
ATOM 2166 N N . ILE A 1 270 ? -14.300 2.975 28.347 1.00 94.50 270 ILE A N 1
ATOM 2167 C CA . ILE A 1 270 ? -13.831 2.912 26.970 1.00 94.50 270 ILE A CA 1
ATOM 2168 C C . ILE A 1 270 ? -12.762 3.986 26.789 1.00 94.50 270 ILE A C 1
ATOM 2170 O O . ILE A 1 270 ? -12.903 5.102 27.293 1.00 94.50 270 ILE A O 1
ATOM 2174 N N . THR A 1 271 ? -11.680 3.650 26.105 1.00 95.25 271 THR A N 1
ATOM 2175 C CA . THR A 1 271 ? -10.614 4.595 25.775 1.00 95.25 271 THR A CA 1
ATOM 2176 C C . THR A 1 271 ? -10.116 4.332 24.371 1.00 95.25 271 THR A C 1
ATOM 2178 O O . THR A 1 271 ? -9.942 3.179 23.995 1.00 95.25 271 THR A O 1
ATOM 2181 N N . LEU A 1 272 ? -9.836 5.403 23.641 1.00 95.25 272 LEU A N 1
ATOM 2182 C CA . LEU A 1 272 ? -9.150 5.379 22.359 1.00 95.25 272 LEU A CA 1
ATOM 2183 C C . LEU A 1 272 ? -7.973 6.348 22.461 1.00 95.25 272 LEU A C 1
ATOM 2185 O O . LEU A 1 272 ? -8.130 7.458 22.973 1.00 95.25 272 LEU A O 1
ATOM 2189 N N . GLN A 1 273 ? -6.798 5.928 22.007 1.00 94.44 273 GLN A N 1
ATOM 2190 C CA . GLN A 1 273 ? -5.612 6.776 21.974 1.00 94.44 273 GLN A CA 1
ATOM 2191 C C . GLN A 1 273 ? -5.209 6.995 20.523 1.00 94.44 273 GLN A C 1
ATOM 2193 O O . GLN A 1 273 ? -5.036 6.043 19.775 1.00 94.44 273 GLN A O 1
ATOM 2198 N N . THR A 1 274 ? -5.043 8.252 20.120 1.00 95.50 274 THR A N 1
ATOM 2199 C CA . THR A 1 274 ? -4.555 8.591 18.783 1.00 95.50 274 THR A CA 1
ATOM 2200 C C . THR A 1 274 ? -3.579 9.754 18.857 1.00 95.50 274 THR A C 1
ATOM 2202 O O . THR A 1 274 ? -3.717 10.651 19.686 1.00 95.50 274 THR A O 1
ATOM 2205 N N . VAL A 1 275 ? -2.577 9.730 17.981 1.00 96.19 275 VAL A N 1
ATOM 2206 C CA . VAL A 1 275 ? -1.635 10.842 17.786 1.00 96.19 275 VAL A CA 1
ATOM 2207 C C . VAL A 1 275 ? -2.069 11.772 16.652 1.00 96.19 275 VAL A C 1
ATOM 2209 O O . VAL A 1 275 ? -1.464 12.826 16.455 1.00 96.19 275 VAL A O 1
ATOM 2212 N N . SER A 1 276 ? -3.109 11.401 15.901 1.00 96.62 276 SER A N 1
ATOM 2213 C CA . SER A 1 276 ? -3.673 12.251 14.861 1.00 96.62 276 SER A CA 1
ATOM 2214 C C . SER A 1 276 ? -4.579 13.304 15.487 1.00 96.62 276 SER A C 1
ATOM 2216 O O . SER A 1 276 ? -5.682 13.007 15.949 1.00 96.62 276 SER A O 1
ATOM 2218 N N . LYS A 1 277 ? -4.119 14.557 15.473 1.00 96.88 277 LYS A N 1
ATOM 2219 C CA . LYS A 1 277 ? -4.902 15.700 15.952 1.00 96.88 277 LYS A CA 1
ATOM 2220 C C . LYS A 1 277 ? -6.242 15.847 15.204 1.00 96.88 277 LYS A C 1
ATOM 2222 O O . LYS A 1 277 ? -7.251 15.981 15.889 1.00 96.88 277 LYS A O 1
ATOM 2227 N N . PRO A 1 278 ? -6.302 15.743 13.860 1.00 97.12 278 PRO A N 1
ATOM 2228 C CA . PRO A 1 278 ? -7.576 15.786 13.143 1.00 97.12 278 PRO A CA 1
ATOM 2229 C C . PRO A 1 278 ? -8.574 14.706 13.578 1.00 97.12 278 PRO A C 1
ATOM 2231 O O . PRO A 1 278 ? -9.753 15.001 13.742 1.00 97.12 278 PRO A O 1
ATOM 2234 N N . LEU A 1 279 ? -8.119 13.464 13.788 1.00 97.38 279 LEU A N 1
ATOM 2235 C CA . LEU A 1 279 ? -9.005 12.389 14.248 1.00 97.38 279 LEU A CA 1
ATOM 2236 C C . LEU A 1 279 ? -9.500 12.644 15.674 1.00 97.38 279 LEU A C 1
ATOM 2238 O O . LEU A 1 279 ? -10.671 12.426 15.961 1.00 97.38 279 LEU A O 1
ATOM 2242 N N . PHE A 1 280 ? -8.619 13.121 16.556 1.00 96.56 280 PHE A N 1
ATOM 2243 C CA . PHE A 1 280 ? -8.988 13.485 17.922 1.00 96.56 280 PHE A CA 1
ATOM 2244 C C . PHE A 1 280 ? -10.078 14.565 17.948 1.00 96.56 280 PHE A C 1
ATOM 2246 O O . PHE A 1 280 ? -11.068 14.411 18.653 1.00 96.56 280 PHE A O 1
ATOM 2253 N N . GLU A 1 281 ? -9.929 15.619 17.143 1.00 97.00 281 GLU A N 1
ATOM 2254 C CA . GLU A 1 281 ? -10.912 16.706 17.045 1.00 97.00 281 GLU A CA 1
ATOM 2255 C C . GLU A 1 281 ? -12.267 16.240 16.491 1.00 97.00 281 GLU A C 1
ATOM 2257 O O . GLU A 1 281 ? -13.290 16.799 16.860 1.00 97.00 281 GLU A O 1
ATOM 2262 N N . GLN A 1 282 ? -12.299 15.213 15.635 1.00 96.62 282 GLN A N 1
ATOM 2263 C CA . GLN A 1 282 ? -13.550 14.653 15.105 1.00 96.62 282 GLN A CA 1
ATOM 2264 C C . GLN A 1 282 ? -14.293 13.746 16.095 1.00 96.62 282 GLN A C 1
ATOM 2266 O O . GLN A 1 282 ? -15.492 13.520 15.930 1.00 96.62 282 GLN A O 1
ATOM 2271 N N . LEU A 1 283 ? -13.586 13.174 17.071 1.00 93.19 283 LEU A N 1
ATOM 2272 C CA . LEU A 1 283 ? -14.141 12.217 18.033 1.00 93.19 283 LEU A CA 1
ATOM 2273 C C . LEU A 1 283 ? -14.523 12.851 19.378 1.00 93.19 283 LEU A C 1
ATOM 2275 O O . LEU A 1 283 ? -15.157 12.177 20.191 1.00 93.19 283 LEU A O 1
ATOM 2279 N N . ASN A 1 284 ? -14.115 14.098 19.615 1.00 88.75 284 ASN A N 1
ATOM 2280 C CA . ASN A 1 284 ? -14.339 14.850 20.850 1.00 88.75 284 ASN A CA 1
ATOM 2281 C C . ASN A 1 284 ? -15.495 15.844 20.698 1.00 88.75 284 ASN A C 1
ATOM 2283 O O . ASN A 1 284 ? -16.329 15.910 21.627 1.00 88.75 284 ASN A O 1
#

Radius of gyration: 28.6 Å; chains: 1; bounding box: 66×46×84 Å

Foldseek 3Di:
DAFKFKDFQDLVLQQCLVCVLCVLLVVDDVVSVCVQLVHDPVRVVCSNVVVGTHTPVSSVVSLVSDDPVSSVVRVVGMDIDHPCVVVVVVLVVCCVVPVPVSVVVVVVVVVVVVVPDDPDPLDLCDDQDLLVLLLLLLCLAFKAWAWDADPVRDIWTKIKGKDFLPLCVCVQVPPNQVSCCVRQVWRWDKDDDPPDRMIMTMTRHPSVNCNCCPVQNQDHDDRQAPRAGRPVQVPDDPSSVVSSNNSNCSGQKDWDFCPDPVDPDTHIDIDGDGNHPRRVVSVD

pLDDT: mean 92.36, std 7.65, range [48.94, 98.69]

Secondary structure (DSSP, 8-state):
---EEEEESSHHHHHHHHHHHHHHTTS--HHHHHHHTT--HHHHHHHHTTSSPEEHHHHHHHHTTS-HHHHHHHHHTEEEEETTHHHHHHHHHHHHH-HHHHHHHHHHHHHHHHHS-------TTPPP-HHHHHHHHHHHHHEEEEEEE-TT--EEEEEEEEEETTTSHHIIIIIIHHHHHHHH----EEEEPTTSSEEEEEE--HHHHHIIIIIS-PPSS--TTT----HHHHTS-HHHHHHHHHHHHHHHEEEEEE--TT-SSPEEEEEE--S-HHHHHHH-

Sequence (284 aa):
MVNERVGFKDASVREDFFNTAKQLSGGAAWKAFRALFGIGKSQLERYQNGCCLLSCERFEQILSFFSAQKQEHFQNSVFFKSSNWGVVLGGKRTAQLYPEEFAKRRENGLKKIRELEPMKPIELNIPLSVDLCEFIGAVIGDGCIDGHLDKNSNSHYHTFLTGDSLLDNNYLSNHLSSIGKALFTANPRIYFRKGKRAMVLHFFSKNLFTILTKRFGFTAGNKTYTVKIPEEIMGADKKFIFATIRGIFDTDGCIFFDKRKPYAKPYPRITLQTVSKPLFEQLN